Protein AF-A0A6I9XTI1-F1 (afdb_monomer)

InterPro domains:
  IPR004299 Membrane bound O-acyl transferase, MBOAT [PF03062] (14-92)
  IPR051085 Membrane-bound O-acyltransferase [PTHR13285] (14-164)

Foldseek 3Di:
DDDDDDDDDDDDPPPPCPVLVVCLCVPQQCVQCVVVPDLVSNLRSLLRSLVVVLVVVPDDPLSVVLSVLVSCLVCQLVVVVVVCVPVVNVVVVVVDDPVVVLLVSLLSVLVSVVSVVLSVCSVVDPPVVSVVVVCVLPPVVPDPNVVVSSVVSSVVSSVVVVVVVVVVVVVVVVVVVVVD

Sequence (180 aa):
MAAPRGNRRLAGHRHFDRGINDWLCKYVYDYIGKDHDNIFKELLATISTFLITTLWLGPCEIVYIWSICNCFGLNFELWVQQFFQLRPFAEKEANMSEATSRRIRSIFGAANFWAIVFYNILALNSLEFALLLAKRIFLTGFPLSTFSIWFITYCGVQLIKERERILAIREEEKDKEKAE

Nearest PDB structures (foldseek):
  7mhz-assembly1_A  TM=7.734E-01  e=3.444E-06  Homo sapiens
  7urf-assembly1_A  TM=7.829E-01  e=9.268E-06  Homo sapiens
  7q1u-assembly1_A  TM=7.813E-01  e=1.824E-05  Homo sapiens
  7q6z-assembly1_A  TM=7.694E-01  e=1.481E-05  Homo sapiens
  4bg5-assembly1_A  TM=2.636E-01  e=7.855E+00  Borreliella burgdorferi B31

pLDDT: mean 72.61, std 13.22, range [26.72, 88.94]

Secondary structure (DSSP, 8-state):
----S------SS-STTHHHHHHHIIIIIHHHHTT---HHHHHHHHHHHHHHHHHHH-S-HHHHHHHHHHHHHHHHHHHHHHHHHSHHHHHHHHTS-HHHHHHHHHHHHHHHHHHHHHHHHHHHS-HHHHHHHHHIIIIISTTHHHHHHHHHHHHHHHHHHHHHHHHHHHHHHHHHHHH-

Radius of gyration: 19.34 Å; Cα contacts (8 Å, |Δi|>4): 98; chains: 1; bounding box: 60×43×44 Å

Organism: NCBI:txid35019

Structure (mmCIF, N/CA/C/O backbone):
data_AF-A0A6I9XTI1-F1
#
_entry.id   AF-A0A6I9XTI1-F1
#
loop_
_atom_site.group_PDB
_atom_site.id
_atom_site.type_symbol
_atom_site.label_atom_id
_atom_site.label_alt_id
_atom_site.label_comp_id
_atom_site.label_asym_id
_atom_site.label_entity_id
_atom_site.label_seq_id
_atom_site.pdbx_PDB_ins_code
_atom_site.Cartn_x
_atom_site.Cartn_y
_atom_site.Cartn_z
_atom_site.occupancy
_atom_site.B_iso_or_equiv
_atom_site.auth_seq_id
_atom_site.auth_comp_id
_atom_site.auth_asym_id
_atom_site.auth_atom_id
_atom_site.pdbx_PDB_model_num
ATOM 1 N N . MET A 1 1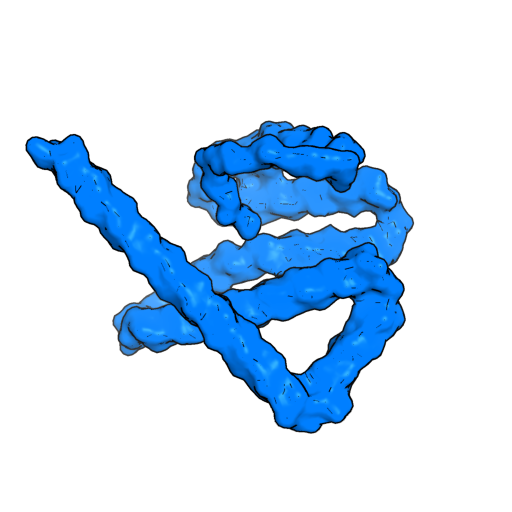 ? -6.242 3.103 -5.117 1.00 32.91 1 MET A N 1
ATOM 2 C CA . MET A 1 1 ? -6.789 3.755 -6.326 1.00 32.91 1 MET A CA 1
ATOM 3 C C . MET A 1 1 ? -8.287 3.554 -6.281 1.00 32.91 1 MET A C 1
ATOM 5 O O . MET A 1 1 ? -8.788 2.563 -6.769 1.00 32.91 1 MET A O 1
ATOM 9 N N . ALA A 1 2 ? -8.976 4.442 -5.574 1.00 31.17 2 ALA A N 1
ATOM 10 C CA . ALA A 1 2 ? -10.428 4.477 -5.494 1.00 31.17 2 ALA A CA 1
ATOM 11 C C . ALA A 1 2 ? -10.785 5.941 -5.239 1.00 31.17 2 ALA A C 1
ATOM 13 O O . ALA A 1 2 ? -10.615 6.454 -4.137 1.00 31.17 2 ALA A O 1
ATOM 14 N N . ALA A 1 3 ? -11.147 6.654 -6.300 1.00 26.72 3 ALA A N 1
ATOM 15 C CA . ALA A 1 3 ? -11.737 7.977 -6.190 1.00 26.72 3 ALA A CA 1
ATOM 16 C C . ALA A 1 3 ? -13.127 7.891 -6.828 1.00 26.72 3 ALA A C 1
ATOM 18 O O . ALA A 1 3 ? -13.229 7.461 -7.982 1.00 26.72 3 ALA A O 1
ATOM 19 N N . PRO A 1 4 ? -14.190 8.248 -6.092 1.00 32.62 4 PRO A N 1
ATOM 20 C CA . PRO A 1 4 ? -15.551 8.084 -6.560 1.00 32.62 4 PRO A CA 1
ATOM 21 C C . PRO A 1 4 ? -15.838 9.007 -7.743 1.00 32.62 4 PRO A C 1
ATOM 23 O O . PRO A 1 4 ? -15.298 10.111 -7.872 1.00 32.62 4 PRO A O 1
ATOM 26 N N . ARG A 1 5 ? -16.710 8.507 -8.620 1.00 47.56 5 ARG A N 1
ATOM 27 C CA . ARG A 1 5 ? -17.262 9.198 -9.785 1.00 47.56 5 ARG A CA 1
ATOM 28 C C . ARG A 1 5 ? -17.847 10.540 -9.342 1.00 47.56 5 ARG A C 1
ATOM 30 O O . ARG A 1 5 ? -18.864 10.574 -8.663 1.00 47.56 5 ARG A O 1
ATOM 37 N N . GLY A 1 6 ? -17.231 11.647 -9.745 1.00 37.00 6 GLY A N 1
ATOM 38 C CA . GLY A 1 6 ? -17.817 12.961 -9.500 1.00 37.00 6 GLY A CA 1
ATOM 39 C C . GLY A 1 6 ? -16.821 14.107 -9.516 1.00 37.00 6 GLY A C 1
ATOM 40 O O . GLY A 1 6 ? -16.219 14.439 -8.506 1.00 37.00 6 GLY A O 1
ATOM 41 N N . ASN A 1 7 ? -16.742 14.771 -10.667 1.00 41.28 7 ASN A N 1
ATOM 42 C CA . ASN A 1 7 ? -16.402 16.187 -10.790 1.00 41.28 7 ASN A CA 1
ATOM 43 C C . ASN A 1 7 ? -15.005 16.646 -10.309 1.00 41.28 7 ASN A C 1
ATOM 45 O O . ASN A 1 7 ? -14.802 17.085 -9.178 1.00 41.28 7 ASN A O 1
ATOM 49 N N . ARG A 1 8 ? -14.053 16.713 -11.251 1.00 34.94 8 ARG A N 1
ATOM 50 C CA . ARG A 1 8 ? -13.035 17.780 -11.258 1.00 34.94 8 ARG A CA 1
ATOM 51 C C . ARG A 1 8 ? -12.449 17.982 -12.660 1.00 34.94 8 ARG A C 1
ATOM 53 O O . ARG A 1 8 ? -11.455 17.365 -13.037 1.00 34.94 8 ARG A O 1
ATOM 60 N N . ARG A 1 9 ? -13.073 18.880 -13.433 1.00 49.69 9 ARG A N 1
ATOM 61 C CA . ARG A 1 9 ? -12.381 19.645 -14.484 1.00 49.69 9 ARG A CA 1
ATOM 62 C C . ARG A 1 9 ? -11.438 20.612 -13.773 1.00 49.69 9 ARG A C 1
ATOM 64 O O . ARG A 1 9 ? -11.940 21.355 -12.947 1.00 49.69 9 ARG A O 1
ATOM 71 N N . LEU A 1 10 ? -10.137 20.596 -14.073 1.00 36.22 10 LEU A N 1
ATOM 72 C CA . LEU A 1 10 ? -9.231 21.756 -14.014 1.00 36.22 10 LEU A CA 1
ATOM 73 C C . LEU A 1 10 ? -7.898 21.420 -14.729 1.00 36.22 10 LEU A C 1
ATOM 75 O O . LEU A 1 10 ? -7.199 20.471 -14.362 1.00 36.22 10 LEU A O 1
ATOM 79 N N . ALA A 1 11 ? -7.662 22.214 -15.779 1.00 34.19 11 ALA A N 1
ATOM 80 C CA . ALA A 1 11 ? -6.432 22.761 -16.366 1.00 34.19 11 ALA A CA 1
ATOM 81 C C . ALA A 1 11 ? -5.148 21.911 -16.531 1.00 34.19 11 ALA A C 1
ATOM 83 O O . ALA A 1 11 ? -4.504 21.493 -15.573 1.00 34.19 11 ALA A O 1
ATOM 84 N N . GLY A 1 12 ? -4.683 21.835 -17.785 1.00 34.16 12 GLY A N 1
ATOM 85 C CA . GLY A 1 12 ? -3.409 22.469 -18.159 1.00 34.16 12 GLY A CA 1
ATOM 86 C C . GLY A 1 12 ? -2.271 21.562 -18.626 1.00 34.16 12 GLY A C 1
ATOM 87 O O . GLY A 1 12 ? -1.667 21.852 -19.647 1.00 34.16 12 GLY A O 1
ATOM 88 N N . HIS A 1 13 ? -1.990 20.457 -17.931 1.00 31.12 13 HIS A N 1
ATOM 89 C CA . HIS A 1 13 ? -0.805 19.614 -18.201 1.00 31.12 13 HIS A CA 1
ATOM 90 C C . HIS A 1 13 ? -1.079 18.107 -17.995 1.00 31.12 13 HIS A C 1
ATOM 92 O O . HIS A 1 13 ? -0.284 17.393 -17.396 1.00 31.12 13 HIS A O 1
ATOM 98 N N . ARG A 1 14 ? -2.242 17.599 -18.435 1.00 36.12 14 ARG A N 1
ATOM 99 C CA . ARG A 1 14 ? -2.644 16.179 -18.260 1.00 36.12 14 ARG A CA 1
ATOM 100 C C . ARG A 1 14 ? -3.266 15.540 -19.510 1.00 36.12 14 ARG A C 1
ATOM 102 O O . ARG A 1 14 ? -4.204 14.758 -19.387 1.00 36.12 14 ARG A O 1
ATOM 109 N N . HIS A 1 15 ? -2.807 15.897 -20.710 1.00 44.09 15 HIS A N 1
ATOM 110 C CA . HIS A 1 15 ? -3.441 15.435 -21.955 1.00 44.09 15 HIS A CA 1
ATOM 111 C C . HIS A 1 15 ? -2.810 14.202 -22.614 1.00 44.09 15 HIS A C 1
ATOM 113 O O . HIS A 1 15 ? -3.521 13.539 -23.360 1.00 44.09 15 HIS A O 1
ATOM 119 N N . PHE A 1 16 ? -1.554 13.844 -22.326 1.00 41.75 16 PHE A N 1
ATOM 120 C CA . PHE A 1 16 ? -0.895 12.751 -23.057 1.00 41.75 16 PHE A CA 1
ATOM 121 C C . PHE A 1 16 ? -1.143 11.356 -22.444 1.00 41.75 16 PHE A C 1
ATOM 123 O O . PHE A 1 16 ? -1.433 10.419 -23.178 1.00 41.75 16 PHE A O 1
ATOM 130 N N . ASP A 1 17 ? -1.204 11.231 -21.112 1.00 53.41 17 ASP A N 1
ATOM 131 C CA . ASP A 1 17 ? -1.413 9.926 -20.446 1.00 53.41 17 ASP A CA 1
ATOM 132 C C . ASP A 1 17 ? -2.864 9.631 -20.052 1.00 53.41 17 ASP A C 1
ATOM 134 O O . ASP A 1 17 ? -3.216 8.509 -19.691 1.00 53.41 17 ASP A O 1
ATOM 138 N N . ARG A 1 18 ? -3.747 10.632 -20.110 1.00 57.22 18 ARG A N 1
ATOM 139 C CA . ARG A 1 18 ? -5.137 10.451 -19.675 1.00 57.22 18 ARG A CA 1
ATOM 140 C C . ARG A 1 18 ? -5.944 9.630 -20.676 1.00 57.22 18 ARG A C 1
ATOM 142 O O . ARG A 1 18 ? -6.740 8.803 -20.263 1.00 57.22 18 ARG A O 1
ATOM 149 N N . GLY A 1 19 ? -5.688 9.808 -21.975 1.00 64.25 19 GLY A N 1
ATOM 150 C CA . GLY A 1 19 ? -6.359 9.040 -23.025 1.00 64.25 19 GLY A CA 1
ATOM 151 C C . GLY A 1 19 ? -6.033 7.549 -22.957 1.00 64.25 19 GLY A C 1
ATOM 152 O O . GLY A 1 19 ? -6.940 6.727 -23.054 1.00 64.25 19 GLY A O 1
ATOM 153 N N . ILE A 1 20 ? -4.763 7.197 -22.725 1.00 68.25 20 ILE A N 1
ATOM 154 C CA . ILE A 1 20 ? -4.375 5.791 -22.580 1.00 68.25 20 ILE A CA 1
ATOM 155 C C . ILE A 1 20 ? -4.829 5.208 -21.245 1.00 68.25 20 ILE A C 1
ATOM 157 O O . ILE A 1 20 ? -5.270 4.068 -21.221 1.00 68.25 20 ILE A O 1
ATOM 161 N N . ASN A 1 21 ? -4.793 5.981 -20.155 1.00 67.88 21 ASN A N 1
ATOM 162 C CA . ASN A 1 21 ? -5.309 5.524 -18.867 1.00 6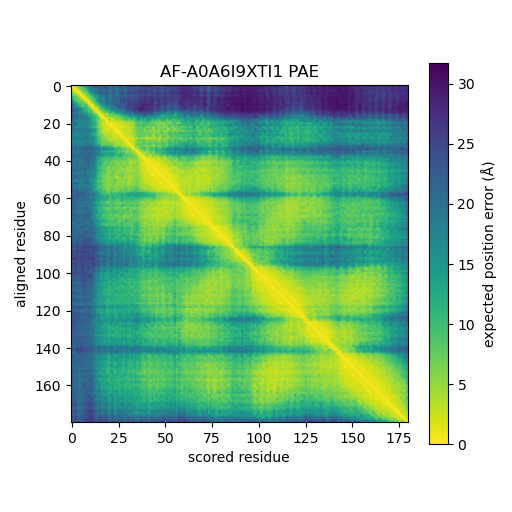7.88 21 ASN A CA 1
ATOM 163 C C . ASN A 1 21 ? -6.826 5.279 -18.934 1.00 67.88 21 ASN A C 1
ATOM 165 O O . ASN A 1 21 ? -7.287 4.219 -18.526 1.00 67.88 21 ASN A O 1
ATOM 169 N N . ASP A 1 22 ? -7.585 6.195 -19.541 1.00 70.44 22 ASP A N 1
ATOM 170 C CA . ASP A 1 22 ? -9.029 6.041 -19.740 1.00 70.44 22 ASP A CA 1
ATOM 171 C C . ASP A 1 22 ? -9.337 4.859 -20.683 1.00 70.44 22 ASP A C 1
ATOM 173 O O . ASP A 1 22 ? -10.293 4.116 -20.455 1.00 70.44 22 ASP A O 1
ATOM 177 N N . TRP A 1 23 ? -8.515 4.636 -21.717 1.00 78.62 23 TRP A N 1
ATOM 178 C CA . TRP A 1 23 ? -8.635 3.475 -22.605 1.00 78.62 23 TRP A CA 1
ATOM 179 C C . TRP A 1 23 ? -8.312 2.160 -21.883 1.00 78.62 23 TRP A C 1
ATOM 181 O O . TRP A 1 23 ? -9.077 1.206 -21.988 1.00 78.62 23 TRP A O 1
ATOM 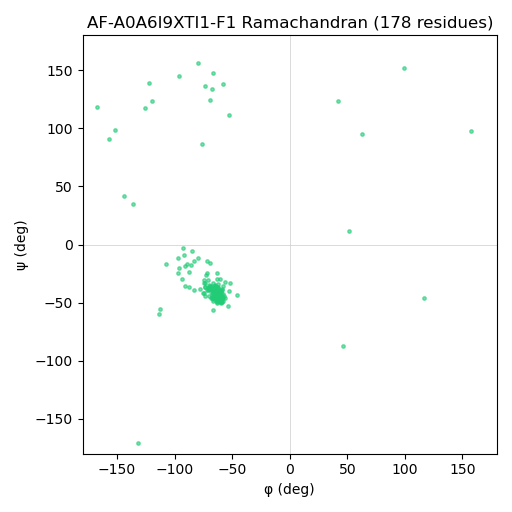191 N N . LEU A 1 24 ? -7.234 2.118 -21.101 1.00 69.81 24 LEU A N 1
ATOM 192 C CA . LEU A 1 24 ? -6.841 0.964 -20.293 1.00 69.81 24 LEU A CA 1
ATOM 193 C C . LEU A 1 24 ? -7.920 0.617 -19.269 1.00 69.81 24 LEU A C 1
ATOM 195 O O . LEU A 1 24 ? -8.350 -0.531 -19.204 1.00 69.81 24 LEU A O 1
ATOM 199 N N . CYS A 1 25 ? -8.416 1.604 -18.523 1.00 67.00 25 CYS A N 1
ATOM 200 C CA . CYS A 1 25 ? -9.492 1.394 -17.561 1.00 67.00 25 CYS A CA 1
ATOM 201 C C . CYS A 1 25 ? -10.744 0.829 -18.246 1.00 67.00 25 CYS A C 1
ATOM 203 O O . CYS A 1 25 ? -11.304 -0.160 -17.787 1.00 67.00 25 CYS A O 1
ATOM 205 N N . LYS A 1 26 ? -11.140 1.393 -19.393 1.00 70.12 26 LYS A N 1
ATOM 206 C CA . LYS A 1 26 ? -12.394 1.025 -20.061 1.00 70.12 26 LYS A CA 1
ATOM 207 C C . LYS A 1 26 ? -12.330 -0.287 -20.849 1.00 70.12 26 LYS A C 1
ATOM 209 O O . LYS A 1 26 ? -13.309 -1.027 -20.876 1.00 70.12 26 LYS A O 1
ATOM 214 N N . TYR A 1 27 ? -11.215 -0.563 -21.523 1.00 71.88 27 TYR A N 1
ATOM 215 C CA . TYR A 1 27 ? -11.097 -1.679 -22.471 1.00 71.88 27 TYR A CA 1
ATOM 216 C C . TYR A 1 27 ? -10.250 -2.841 -21.967 1.00 71.88 27 TYR A C 1
ATOM 218 O O . TYR A 1 27 ? -10.336 -3.930 -22.529 1.00 71.88 27 TYR A O 1
ATOM 226 N N . VAL A 1 28 ? -9.447 -2.634 -20.925 1.00 70.88 28 VAL A N 1
ATOM 227 C CA . VAL A 1 28 ? -8.606 -3.684 -20.343 1.00 70.88 28 VAL A CA 1
ATOM 228 C C . VAL A 1 28 ? -9.102 -4.002 -18.943 1.00 70.88 28 VAL A C 1
ATOM 230 O O . VAL A 1 28 ? -9.530 -5.126 -18.696 1.00 70.88 28 VAL A O 1
ATOM 233 N N . TYR A 1 29 ? -9.113 -3.017 -18.046 1.00 65.56 29 TYR A N 1
ATOM 234 C CA . TYR A 1 29 ? -9.444 -3.242 -16.643 1.00 65.56 29 TYR A CA 1
ATOM 235 C C . TYR A 1 29 ? -10.909 -3.654 -16.448 1.00 65.56 29 TYR A C 1
ATOM 237 O O . TYR A 1 29 ? -11.177 -4.743 -15.943 1.00 65.56 29 TYR A O 1
ATOM 245 N N . ASP A 1 30 ? -11.859 -2.847 -16.924 1.00 68.00 30 ASP A N 1
ATOM 246 C CA . ASP A 1 30 ? -13.294 -3.127 -16.783 1.00 68.00 30 ASP A CA 1
ATOM 247 C C . ASP A 1 30 ? -13.751 -4.292 -17.670 1.00 68.00 30 ASP A C 1
ATOM 249 O O . ASP A 1 30 ? -14.643 -5.055 -17.300 1.00 68.00 30 ASP A O 1
ATOM 253 N N . TYR A 1 31 ? -13.110 -4.491 -18.824 1.00 72.62 31 TYR A N 1
ATOM 254 C CA . TYR A 1 31 ? -13.446 -5.600 -19.718 1.00 72.62 31 TYR A CA 1
ATOM 255 C C . TYR A 1 31 ? -13.031 -6.967 -19.151 1.00 72.62 31 TYR A C 1
ATOM 257 O O . TYR A 1 31 ? -13.756 -7.950 -19.318 1.00 72.62 31 TYR A O 1
ATOM 265 N N . ILE A 1 32 ? -11.876 -7.037 -18.480 1.00 69.88 32 ILE A N 1
ATOM 266 C CA . ILE A 1 32 ? -11.370 -8.264 -17.846 1.00 69.88 32 ILE A CA 1
ATOM 267 C C . ILE A 1 32 ? -12.010 -8.463 -16.464 1.00 69.88 32 ILE A C 1
ATOM 269 O O . ILE A 1 32 ? -12.367 -9.590 -16.112 1.00 69.88 32 ILE A O 1
ATOM 273 N N . GLY A 1 33 ? -12.198 -7.378 -15.705 1.00 60.38 33 GLY A N 1
ATOM 274 C CA . GLY A 1 33 ? -12.808 -7.390 -14.375 1.00 60.38 33 GLY A CA 1
ATOM 275 C C . GLY A 1 33 ? -14.308 -7.695 -14.387 1.00 60.38 33 GLY A C 1
ATOM 276 O O . GLY A 1 33 ? -14.777 -8.416 -13.505 1.00 60.38 33 GLY A O 1
ATOM 277 N N . LYS A 1 34 ? -15.039 -7.238 -15.419 1.00 64.62 34 LYS A N 1
ATOM 278 C CA . LYS A 1 34 ? -16.505 -7.314 -15.588 1.00 64.62 34 LYS A CA 1
ATOM 279 C C . LYS A 1 34 ? -17.290 -6.915 -14.336 1.00 64.62 34 LYS A C 1
ATOM 281 O O . LYS A 1 34 ? -17.646 -5.752 -14.204 1.00 64.62 34 LYS A O 1
ATOM 286 N N . ASP A 1 35 ? -17.541 -7.865 -13.441 1.00 62.34 35 ASP A N 1
ATOM 287 C CA . ASP A 1 35 ? -18.321 -7.662 -12.217 1.00 62.34 35 ASP A CA 1
ATOM 288 C C . ASP A 1 35 ? -17.451 -7.285 -11.009 1.00 62.34 35 ASP A C 1
ATOM 290 O O . ASP A 1 35 ? -17.987 -6.943 -9.967 1.00 62.34 35 ASP A O 1
ATOM 294 N N . HIS A 1 36 ? -16.114 -7.361 -11.112 1.00 61.88 36 HIS A N 1
ATOM 295 C CA . HIS A 1 36 ? -15.161 -7.153 -10.000 1.00 61.88 36 HIS A CA 1
ATOM 296 C C . HIS A 1 36 ? -15.455 -7.989 -8.732 1.00 61.88 36 HIS A C 1
ATOM 298 O O . HIS A 1 36 ? -14.806 -7.827 -7.708 1.00 61.88 36 HIS A O 1
ATOM 304 N N . ASP A 1 37 ? -16.357 -8.969 -8.823 1.00 61.56 37 ASP A N 1
ATOM 305 C CA . ASP A 1 37 ? -16.745 -9.864 -7.725 1.00 61.56 37 ASP A CA 1
ATOM 306 C C . ASP A 1 37 ? -15.662 -10.889 -7.359 1.00 61.56 37 ASP A C 1
ATOM 308 O O . ASP A 1 37 ? -15.744 -11.571 -6.338 1.00 61.56 37 ASP A O 1
ATOM 312 N N . ASN A 1 38 ? -14.652 -11.059 -8.218 1.00 66.19 38 ASN A N 1
ATOM 313 C CA . ASN A 1 38 ? -13.610 -12.059 -8.033 1.00 66.19 38 ASN A CA 1
ATOM 314 C C . ASN A 1 38 ? -12.224 -11.417 -8.075 1.00 66.19 38 ASN A C 1
ATOM 316 O O . ASN A 1 38 ? -11.773 -10.934 -9.113 1.00 66.19 38 ASN A O 1
ATOM 320 N N . ILE A 1 39 ? -11.519 -11.529 -6.954 1.00 68.44 39 ILE A N 1
ATOM 321 C CA . ILE A 1 39 ? -10.175 -10.989 -6.721 1.00 68.44 39 ILE A CA 1
ATOM 322 C C . ILE A 1 39 ? -9.172 -11.487 -7.765 1.00 68.44 39 ILE A C 1
ATOM 324 O O . ILE A 1 39 ? -8.266 -10.758 -8.158 1.00 68.44 39 ILE A O 1
ATOM 328 N N . PHE A 1 40 ? -9.342 -12.709 -8.280 1.00 68.06 40 PHE A N 1
ATOM 329 C CA . PHE A 1 40 ? -8.471 -13.223 -9.336 1.00 68.06 40 PHE A CA 1
ATOM 330 C C . PHE A 1 40 ? -8.661 -12.475 -10.665 1.00 68.06 40 PHE A C 1
ATOM 332 O O . PHE A 1 40 ? -7.694 -12.243 -11.391 1.00 68.06 40 PHE A O 1
ATOM 339 N N . LYS A 1 41 ? -9.896 -12.061 -10.979 1.00 69.75 41 LYS A N 1
ATOM 340 C CA . LYS A 1 41 ? -10.189 -11.254 -12.173 1.00 69.75 41 LYS A CA 1
ATOM 341 C C . LYS A 1 41 ? -9.650 -9.836 -12.020 1.00 69.75 41 LYS A C 1
ATOM 343 O O . LYS A 1 41 ? -9.089 -9.310 -12.974 1.00 69.75 41 LYS A O 1
ATOM 348 N N . GLU A 1 42 ? -9.759 -9.258 -10.827 1.00 72.19 42 GLU A N 1
ATOM 349 C CA . GLU A 1 42 ? -9.210 -7.933 -10.514 1.00 72.19 42 GLU A CA 1
ATOM 350 C C . GLU A 1 42 ? -7.673 -7.924 -10.585 1.00 72.19 42 GLU A C 1
ATOM 352 O O . GLU A 1 42 ? -7.064 -7.040 -11.197 1.00 72.19 42 GLU A O 1
ATOM 357 N N . LEU A 1 43 ? -7.034 -8.981 -10.076 1.00 73.44 43 LEU A N 1
ATOM 358 C CA . LEU A 1 43 ? -5.593 -9.185 -10.200 1.00 73.44 43 LEU A CA 1
ATOM 359 C C . LEU A 1 43 ? -5.170 -9.303 -11.671 1.00 73.44 43 LEU A C 1
ATOM 361 O O . LEU A 1 43 ? -4.226 -8.640 -12.103 1.00 73.44 43 LEU A O 1
ATOM 365 N N . LEU A 1 44 ? -5.884 -10.115 -12.456 1.00 76.19 44 LEU A N 1
ATOM 366 C CA . LEU A 1 44 ? -5.601 -10.293 -13.880 1.00 76.19 44 LEU A CA 1
ATOM 367 C C . LEU A 1 44 ? -5.796 -8.989 -14.667 1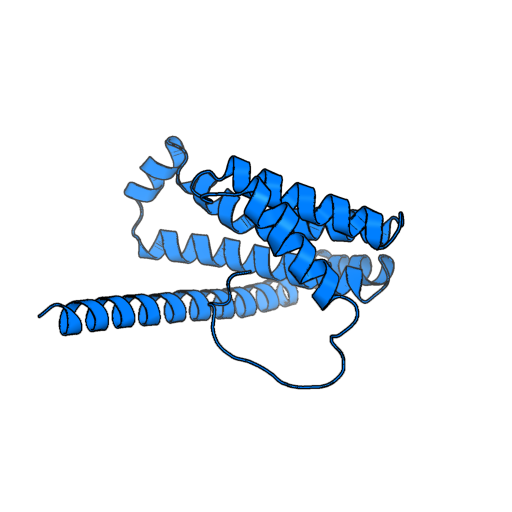.00 76.19 44 LEU A C 1
ATOM 369 O O . LEU A 1 44 ? -4.975 -8.665 -15.528 1.00 76.19 44 LEU A O 1
ATOM 373 N N . ALA A 1 45 ? -6.842 -8.225 -14.352 1.00 76.19 45 ALA A N 1
ATOM 374 C CA . ALA A 1 45 ? -7.117 -6.916 -14.934 1.00 76.19 45 ALA A CA 1
ATOM 375 C C . ALA A 1 45 ? -5.989 -5.916 -14.628 1.00 76.19 45 ALA A C 1
ATOM 377 O O . ALA A 1 45 ? -5.512 -5.212 -15.527 1.00 76.19 45 ALA A O 1
ATOM 378 N N . THR A 1 46 ? -5.503 -5.903 -13.385 1.00 74.31 46 THR A N 1
ATOM 379 C CA . THR A 1 46 ? -4.404 -5.029 -12.956 1.00 74.31 46 THR A CA 1
ATOM 380 C C . THR A 1 46 ? -3.089 -5.405 -13.641 1.00 74.31 46 THR A C 1
ATOM 382 O O . THR A 1 46 ? -2.445 -4.544 -14.241 1.00 74.31 46 THR A O 1
ATOM 385 N N . ILE A 1 47 ? -2.720 -6.692 -13.638 1.00 80.31 47 ILE A N 1
ATOM 386 C CA . ILE A 1 47 ? -1.503 -7.190 -14.302 1.00 80.31 47 ILE A CA 1
ATOM 387 C C . ILE A 1 47 ? -1.537 -6.872 -15.800 1.00 80.31 47 ILE A C 1
ATOM 389 O O . ILE A 1 47 ? -0.559 -6.364 -16.344 1.00 80.31 47 ILE A O 1
ATOM 393 N N . SER A 1 48 ? -2.672 -7.114 -16.462 1.00 79.12 48 SER A N 1
ATOM 394 C CA . SER A 1 48 ? -2.833 -6.842 -17.897 1.00 79.12 48 SER A CA 1
ATOM 395 C C . SER A 1 48 ? -2.684 -5.351 -18.211 1.00 79.12 48 SER A C 1
ATOM 397 O O . SER A 1 48 ? -2.023 -4.981 -19.181 1.00 79.12 48 SER A O 1
ATOM 399 N N . THR A 1 49 ? -3.233 -4.486 -17.356 1.00 80.44 49 THR A N 1
ATOM 400 C CA . THR A 1 49 ? -3.123 -3.028 -17.496 1.00 80.44 49 THR A CA 1
ATOM 401 C C . THR A 1 49 ? -1.672 -2.558 -17.381 1.00 80.44 49 THR A C 1
ATOM 403 O O . THR A 1 49 ? -1.201 -1.785 -18.220 1.00 80.44 49 THR A O 1
ATOM 406 N N . PHE A 1 50 ? -0.930 -3.059 -16.389 1.00 79.88 50 PHE A N 1
ATOM 407 C CA . PHE A 1 50 ? 0.483 -2.718 -16.207 1.00 79.88 50 PHE A CA 1
ATOM 408 C C . PHE A 1 50 ? 1.378 -3.300 -17.299 1.00 79.88 50 PHE A C 1
ATOM 410 O O . PHE A 1 50 ? 2.304 -2.622 -17.746 1.00 79.88 50 PHE A O 1
ATOM 417 N N . LEU A 1 51 ? 1.078 -4.500 -17.796 1.00 81.06 51 LEU A N 1
ATOM 418 C CA . LEU A 1 51 ? 1.803 -5.103 -18.912 1.00 81.06 51 LEU A CA 1
ATOM 419 C C . LEU A 1 51 ? 1.681 -4.246 -20.179 1.00 81.06 51 LEU A C 1
ATOM 421 O O . LEU A 1 51 ? 2.692 -3.908 -20.793 1.00 81.06 51 LEU A O 1
ATOM 425 N N . ILE A 1 52 ? 0.462 -3.827 -20.527 1.00 79.69 52 ILE A N 1
ATOM 426 C CA . ILE A 1 52 ? 0.217 -2.967 -21.695 1.00 79.69 52 ILE A CA 1
ATOM 427 C C . ILE A 1 52 ? 0.861 -1.590 -21.502 1.00 79.69 52 ILE A C 1
ATOM 429 O O . ILE A 1 52 ? 1.497 -1.077 -22.418 1.00 79.69 52 ILE A O 1
ATOM 433 N N . THR A 1 53 ? 0.772 -1.025 -20.296 1.00 79.69 53 THR A N 1
ATOM 434 C CA . THR A 1 53 ? 1.439 0.241 -19.949 1.00 79.69 53 THR A CA 1
ATOM 435 C C . THR A 1 53 ? 2.958 0.135 -20.122 1.00 79.69 53 THR A C 1
ATOM 437 O O . THR A 1 53 ? 3.579 1.014 -20.707 1.00 79.69 53 THR A O 1
ATOM 440 N N . THR A 1 54 ? 3.564 -0.974 -19.696 1.00 80.44 54 THR A N 1
ATOM 441 C CA . THR A 1 54 ? 5.011 -1.225 -19.840 1.00 80.44 54 THR A CA 1
ATOM 442 C C . THR A 1 54 ? 5.422 -1.326 -21.305 1.00 80.44 54 THR A C 1
ATOM 444 O O . THR A 1 54 ? 6.419 -0.736 -21.710 1.00 80.44 54 THR A O 1
ATOM 447 N N . LEU A 1 55 ? 4.637 -2.047 -22.113 1.00 81.44 55 LEU A N 1
ATOM 448 C CA . LEU A 1 55 ? 4.866 -2.150 -23.555 1.00 81.44 55 LEU A CA 1
ATOM 449 C C . LEU A 1 55 ? 4.741 -0.786 -24.247 1.00 81.44 55 LEU A C 1
ATOM 451 O O . LEU A 1 55 ? 5.481 -0.516 -25.189 1.00 81.44 55 LEU A O 1
ATOM 455 N N . TRP A 1 56 ? 3.845 0.077 -23.760 1.00 77.88 56 TRP A N 1
ATOM 456 C CA . TRP A 1 56 ? 3.624 1.418 -24.298 1.00 77.88 56 TRP A CA 1
ATOM 457 C C . TRP A 1 56 ? 4.736 2.416 -23.953 1.00 77.88 56 TRP A C 1
ATOM 459 O O . TRP A 1 56 ? 5.180 3.156 -24.827 1.00 77.88 56 TRP A O 1
ATOM 469 N N . LEU A 1 57 ? 5.203 2.445 -22.698 1.00 76.69 57 LEU A N 1
ATOM 470 C CA . LEU A 1 57 ? 6.302 3.329 -22.280 1.00 76.69 57 LEU A CA 1
ATOM 471 C C . LEU A 1 57 ? 7.663 2.918 -22.872 1.00 76.69 57 LEU A C 1
ATOM 473 O O . LEU A 1 57 ? 8.596 3.721 -22.879 1.00 76.69 57 LEU A O 1
ATOM 477 N N . GLY A 1 58 ? 7.766 1.695 -23.389 1.00 76.25 58 GLY A N 1
ATOM 478 C CA . GLY A 1 58 ? 8.966 1.151 -24.009 1.00 76.25 58 GLY A CA 1
ATOM 479 C C . GLY A 1 58 ? 9.769 0.246 -23.063 1.00 76.25 58 GLY A C 1
ATOM 480 O O . GLY A 1 58 ? 9.725 0.406 -21.840 1.00 76.25 58 GLY A O 1
ATOM 481 N N . PRO A 1 59 ? 10.513 -0.729 -23.616 1.00 74.81 59 PRO A N 1
ATOM 482 C CA . PRO A 1 59 ? 11.231 -1.735 -22.841 1.00 74.81 59 PRO A CA 1
ATOM 483 C C . PRO A 1 59 ? 12.499 -1.138 -22.213 1.00 74.81 59 PRO A C 1
ATOM 485 O O . PRO A 1 59 ? 13.586 -1.200 -22.781 1.00 74.81 59 PRO A O 1
ATOM 488 N N . CYS A 1 60 ? 12.360 -0.544 -21.031 1.00 76.69 60 CYS A N 1
ATOM 489 C CA . CYS A 1 60 ? 13.468 -0.039 -20.225 1.00 76.69 60 CYS A CA 1
ATOM 490 C C . CYS A 1 60 ? 13.447 -0.707 -18.845 1.00 76.69 60 CYS A C 1
ATOM 492 O O . CYS A 1 60 ? 12.380 -0.868 -18.252 1.00 76.69 60 CYS A O 1
ATOM 494 N N . GLU A 1 61 ? 14.614 -1.078 -18.310 1.00 78.19 61 GLU A N 1
ATOM 495 C CA . GLU A 1 61 ? 14.741 -1.757 -17.007 1.00 78.19 61 GLU A CA 1
ATOM 496 C C . GLU A 1 61 ? 14.027 -1.003 -15.879 1.00 78.19 61 GLU A C 1
ATOM 498 O O . GLU A 1 61 ? 13.324 -1.602 -15.066 1.00 78.19 61 GLU A O 1
ATOM 503 N N . ILE A 1 62 ? 14.128 0.328 -15.881 1.00 76.62 62 ILE A N 1
ATOM 504 C CA . ILE A 1 62 ? 13.467 1.191 -14.896 1.00 76.62 62 ILE A CA 1
ATOM 505 C C . ILE A 1 62 ? 11.942 1.077 -15.015 1.00 76.62 62 ILE A C 1
ATOM 507 O O . ILE A 1 62 ? 11.255 0.989 -13.999 1.00 76.62 62 ILE A O 1
ATOM 511 N N . VAL A 1 63 ? 11.412 1.021 -16.240 1.00 76.06 63 VAL A N 1
ATOM 512 C CA . VAL A 1 63 ? 9.970 0.894 -16.510 1.00 76.06 63 VAL A CA 1
ATOM 513 C C . VAL A 1 63 ? 9.459 -0.483 -16.078 1.00 76.06 63 VAL A C 1
ATOM 515 O O . VAL A 1 63 ? 8.384 -0.568 -15.487 1.00 76.06 63 VAL A O 1
ATOM 518 N N . TYR A 1 64 ? 10.238 -1.551 -16.288 1.00 77.81 64 TYR A N 1
ATOM 519 C CA . TYR A 1 64 ? 9.890 -2.893 -15.809 1.00 77.81 64 TYR A CA 1
ATOM 520 C C . TYR A 1 64 ? 9.817 -2.962 -14.283 1.00 77.81 64 TYR A C 1
ATOM 522 O O . TYR A 1 64 ? 8.810 -3.420 -13.739 1.00 77.81 64 TYR A O 1
ATOM 530 N N . ILE A 1 65 ? 10.851 -2.474 -13.590 1.00 78.12 65 ILE A N 1
ATOM 531 C CA . ILE A 1 65 ? 10.878 -2.464 -12.122 1.00 78.12 65 ILE A CA 1
ATOM 532 C C . ILE A 1 65 ? 9.730 -1.603 -11.597 1.00 78.12 65 ILE A C 1
ATOM 534 O O . ILE A 1 65 ? 8.969 -2.051 -10.742 1.00 78.12 65 ILE A O 1
ATOM 538 N N . TRP A 1 66 ? 9.546 -0.406 -12.156 1.00 79.56 66 TRP A N 1
ATOM 539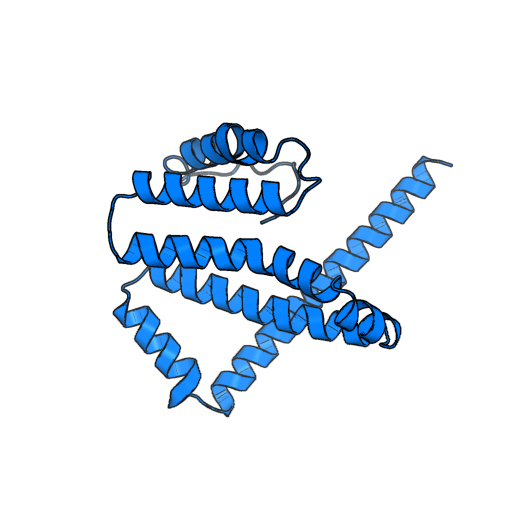 C CA . TRP A 1 66 ? 8.445 0.484 -11.801 1.00 79.56 66 TRP A CA 1
ATOM 540 C C . TRP A 1 66 ? 7.076 -0.184 -11.973 1.00 79.56 66 TRP A C 1
ATOM 542 O O . TRP A 1 66 ? 6.243 -0.106 -11.070 1.00 79.56 66 TRP A O 1
ATOM 552 N N . SER A 1 67 ? 6.843 -0.864 -13.094 1.00 78.44 67 SER A N 1
ATOM 553 C CA . SER A 1 67 ? 5.565 -1.507 -13.408 1.00 78.44 67 SER A CA 1
ATOM 554 C C . SER A 1 67 ? 5.249 -2.669 -12.466 1.00 78.44 67 SER A C 1
ATOM 556 O O . SER A 1 67 ? 4.161 -2.716 -11.889 1.00 78.44 67 SER A O 1
ATOM 558 N N . ILE A 1 68 ? 6.221 -3.556 -12.223 1.00 78.88 68 ILE A N 1
ATOM 559 C CA . ILE A 1 68 ? 6.073 -4.679 -11.283 1.00 78.88 68 ILE A CA 1
ATOM 560 C C . ILE A 1 68 ? 5.780 -4.151 -9.879 1.00 78.88 68 ILE A C 1
ATOM 562 O O . ILE A 1 68 ? 4.856 -4.616 -9.210 1.00 78.88 68 ILE A O 1
ATOM 566 N N . CYS A 1 69 ? 6.542 -3.149 -9.450 1.00 74.88 69 CYS A N 1
ATOM 567 C CA . CYS A 1 69 ? 6.364 -2.506 -8.164 1.00 74.88 69 CYS A CA 1
ATOM 568 C C . CYS A 1 69 ? 4.971 -1.874 -8.013 1.00 74.88 69 CYS A C 1
ATOM 570 O O . CYS A 1 69 ? 4.275 -2.160 -7.041 1.00 74.88 69 CYS A O 1
ATOM 572 N N . ASN A 1 70 ? 4.518 -1.071 -8.980 1.00 77.44 70 ASN A N 1
ATOM 573 C CA . ASN A 1 70 ? 3.191 -0.450 -8.921 1.00 77.44 70 ASN A CA 1
ATOM 574 C C . ASN A 1 70 ? 2.062 -1.482 -8.964 1.00 77.44 70 ASN A C 1
ATOM 576 O O . ASN A 1 70 ? 1.093 -1.351 -8.215 1.00 77.44 70 ASN A O 1
ATOM 580 N N . 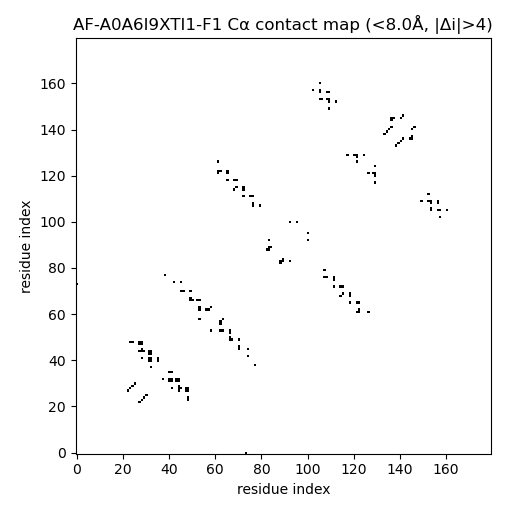CYS A 1 71 ? 2.206 -2.525 -9.783 1.00 79.44 71 CYS A N 1
ATOM 581 C CA . CYS A 1 71 ? 1.265 -3.635 -9.813 1.00 79.44 71 CYS A CA 1
ATOM 582 C C . CYS A 1 71 ? 1.183 -4.312 -8.436 1.00 79.44 71 CYS A C 1
ATOM 584 O O . CYS A 1 71 ? 0.086 -4.567 -7.941 1.00 79.44 71 CYS A O 1
ATOM 586 N N . PHE A 1 72 ? 2.321 -4.545 -7.778 1.00 79.88 72 PHE A N 1
ATOM 587 C CA . PHE A 1 72 ? 2.362 -5.114 -6.432 1.00 79.88 72 PHE A CA 1
ATOM 588 C C . PHE A 1 72 ? 1.679 -4.199 -5.404 1.00 79.88 72 PHE A C 1
ATOM 590 O O . PHE A 1 72 ? 0.810 -4.662 -4.676 1.00 79.88 72 PHE A O 1
ATOM 597 N N . GLY A 1 73 ? 2.004 -2.902 -5.368 1.00 73.56 73 GLY A N 1
ATOM 598 C CA . GLY A 1 73 ? 1.416 -1.959 -4.402 1.00 73.56 73 GLY A CA 1
ATOM 599 C C . GLY A 1 73 ? -0.097 -1.765 -4.560 1.00 73.56 73 GLY A C 1
ATOM 600 O O . GLY A 1 73 ? -0.824 -1.666 -3.570 1.00 73.56 73 GLY A O 1
ATOM 601 N N . LEU A 1 74 ? -0.603 -1.765 -5.798 1.00 73.00 74 LEU A N 1
ATOM 602 C CA . LEU A 1 74 ? -2.045 -1.691 -6.054 1.00 73.00 74 LEU A CA 1
ATOM 603 C C . LEU A 1 74 ? -2.789 -2.936 -5.575 1.00 73.00 74 LEU A C 1
ATOM 605 O O . LEU A 1 74 ? -3.849 -2.810 -4.969 1.00 73.00 74 LEU A O 1
ATOM 609 N N . ASN A 1 75 ? -2.215 -4.121 -5.788 1.00 74.88 75 ASN A N 1
ATOM 610 C CA . ASN A 1 75 ? -2.825 -5.378 -5.355 1.00 74.88 75 ASN A CA 1
ATOM 611 C C . ASN A 1 75 ? -2.552 -5.709 -3.882 1.00 74.88 75 ASN A C 1
ATOM 613 O O . ASN A 1 75 ? -3.231 -6.561 -3.314 1.00 74.88 75 ASN A O 1
ATOM 617 N N . PHE A 1 76 ? -1.595 -5.037 -3.238 1.00 75.94 76 PHE A N 1
ATOM 618 C CA . PHE A 1 76 ? -1.202 -5.328 -1.862 1.00 75.94 76 PHE A CA 1
ATOM 619 C C . PHE A 1 76 ? -2.369 -5.196 -0.883 1.00 75.94 76 PHE A C 1
ATOM 621 O O . PHE A 1 76 ? -2.505 -6.012 0.021 1.00 75.94 76 PHE A O 1
ATOM 628 N N . GLU A 1 77 ? -3.243 -4.207 -1.068 1.00 69.44 77 GLU A N 1
ATOM 629 C CA . GLU A 1 77 ? -4.412 -4.030 -0.204 1.00 69.44 77 GLU A CA 1
ATOM 630 C C . GLU A 1 77 ? -5.413 -5.188 -0.337 1.00 69.44 77 GLU A C 1
ATOM 632 O O . GLU A 1 77 ? -5.850 -5.735 0.678 1.00 69.44 77 GLU A O 1
ATOM 637 N N . LEU A 1 78 ? -5.693 -5.626 -1.569 1.00 71.94 78 LEU A N 1
ATOM 638 C CA . LEU A 1 78 ? -6.542 -6.787 -1.860 1.00 71.94 78 LEU A CA 1
ATOM 639 C C . LEU A 1 78 ? -5.935 -8.083 -1.307 1.00 71.94 78 LEU A C 1
ATOM 641 O O . LEU A 1 78 ? -6.630 -8.903 -0.705 1.00 71.94 78 LEU A O 1
ATOM 645 N N . TRP A 1 79 ? -4.622 -8.260 -1.449 1.00 73.31 79 TRP A N 1
ATOM 646 C CA . TRP A 1 79 ? -3.920 -9.420 -0.904 1.00 73.31 79 TRP A CA 1
ATOM 647 C C . TRP A 1 79 ? -3.893 -9.429 0.617 1.00 73.31 79 TRP A C 1
ATOM 649 O O . TRP A 1 79 ? -4.064 -10.489 1.210 1.00 73.31 79 TRP A O 1
ATOM 659 N N . VAL A 1 80 ? -3.722 -8.272 1.262 1.00 72.62 80 VAL A N 1
ATOM 660 C CA . VAL A 1 80 ? -3.810 -8.160 2.723 1.00 72.62 80 VAL A CA 1
ATOM 661 C C . VAL A 1 80 ? -5.220 -8.523 3.189 1.00 72.62 80 VAL A C 1
ATOM 663 O O . VAL A 1 80 ? -5.358 -9.277 4.148 1.00 72.62 80 VAL A O 1
ATOM 666 N N . GLN A 1 81 ? -6.269 -8.070 2.497 1.00 70.31 81 GLN A N 1
ATOM 667 C CA . GLN A 1 81 ? -7.646 -8.469 2.810 1.00 70.31 81 GLN A CA 1
ATOM 668 C C . GLN A 1 81 ? -7.860 -9.985 2.663 1.00 70.31 81 GLN A C 1
ATOM 670 O O . GLN A 1 81 ? -8.392 -10.612 3.577 1.00 70.31 81 GLN A O 1
ATOM 675 N N . GLN A 1 82 ? -7.385 -10.593 1.572 1.00 71.56 82 GLN A N 1
ATOM 676 C CA . GLN A 1 82 ? -7.424 -12.049 1.385 1.00 71.56 82 GLN A CA 1
ATOM 677 C C . GLN A 1 82 ? -6.633 -12.804 2.447 1.00 71.56 82 GLN A C 1
ATOM 679 O O . GLN A 1 82 ? -7.096 -13.822 2.955 1.00 71.56 82 GLN A O 1
ATOM 684 N N . PHE A 1 83 ? -5.465 -12.290 2.823 1.00 75.56 83 PHE A N 1
ATOM 685 C CA . PHE A 1 83 ? -4.621 -12.889 3.845 1.00 75.56 83 PHE A CA 1
ATOM 686 C C . PHE A 1 83 ? -5.343 -12.978 5.195 1.00 75.56 83 PHE A C 1
ATOM 688 O O . PHE A 1 83 ? -5.263 -14.004 5.868 1.00 75.56 83 PHE A O 1
ATOM 695 N N . PHE A 1 84 ? -6.106 -11.943 5.555 1.00 68.69 84 PHE A N 1
ATOM 696 C CA . PHE A 1 84 ? -6.940 -11.941 6.760 1.00 68.69 84 PHE A CA 1
ATOM 697 C C . PHE A 1 84 ? -8.181 -12.844 6.652 1.00 68.69 84 PHE A C 1
ATOM 699 O O . PHE A 1 84 ? -8.630 -13.382 7.658 1.00 68.69 84 PHE A O 1
ATOM 706 N N . GLN A 1 85 ? -8.688 -13.098 5.443 1.00 68.38 85 GLN A N 1
ATOM 707 C CA . GLN A 1 85 ? -9.808 -14.021 5.204 1.00 68.38 85 GLN A CA 1
ATOM 708 C C . GLN A 1 85 ? -9.406 -15.511 5.186 1.00 68.38 85 GLN A C 1
ATOM 710 O O . GLN A 1 85 ? -10.278 -16.383 5.218 1.00 68.38 85 GLN A O 1
ATOM 715 N N . LEU A 1 86 ? -8.110 -15.844 5.147 1.00 73.06 86 LEU A N 1
ATOM 716 C CA . LEU A 1 86 ? -7.646 -17.235 5.179 1.00 73.06 86 LEU A CA 1
ATOM 717 C C . LEU A 1 86 ? -7.943 -17.881 6.541 1.00 73.06 86 LEU A C 1
ATOM 719 O O . LEU A 1 86 ? -7.631 -17.320 7.588 1.00 73.06 86 LEU A O 1
ATOM 723 N N . ARG A 1 87 ? -8.485 -19.107 6.524 1.00 56.72 87 ARG A N 1
ATOM 724 C CA . ARG A 1 87 ? -9.041 -19.813 7.699 1.00 56.72 87 ARG A CA 1
ATOM 725 C C . ARG A 1 87 ? -8.197 -19.779 8.993 1.00 56.72 87 ARG A C 1
ATOM 727 O O . ARG A 1 87 ? -8.787 -19.485 10.025 1.00 56.72 87 ARG A O 1
ATOM 734 N N . PRO A 1 88 ? -6.860 -19.974 9.005 1.00 66.38 88 PRO A N 1
ATOM 735 C CA . PRO A 1 88 ? -6.103 -19.888 10.261 1.00 66.38 88 PRO A CA 1
ATOM 736 C C . PRO A 1 88 ? -5.958 -18.452 10.803 1.00 66.38 88 PRO A C 1
ATOM 738 O O . PRO A 1 88 ? -5.763 -18.260 12.003 1.00 66.38 88 PRO A O 1
ATOM 741 N N . PHE A 1 89 ? -6.042 -17.434 9.943 1.00 64.19 89 PHE A N 1
ATOM 742 C CA . PHE A 1 89 ? -5.959 -16.025 10.334 1.00 64.19 89 PHE A CA 1
ATOM 743 C C . PHE A 1 89 ? -7.330 -15.434 10.647 1.00 64.19 89 PHE A C 1
ATOM 745 O O . PHE A 1 89 ? -7.429 -14.677 11.606 1.00 64.19 89 PHE A O 1
ATOM 752 N N . ALA A 1 90 ? -8.374 -15.844 9.926 1.00 65.69 90 ALA A N 1
ATOM 753 C CA . ALA A 1 90 ? -9.749 -15.432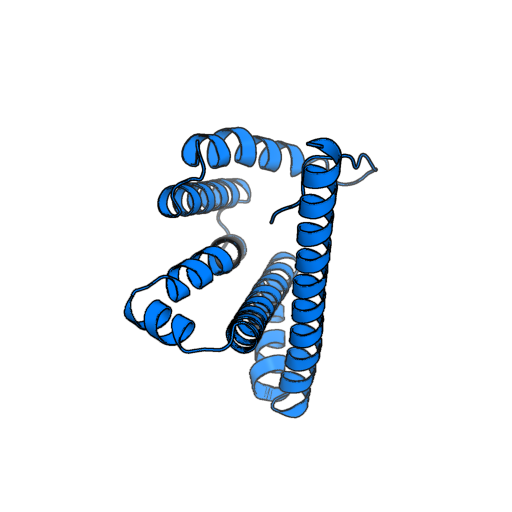 10.180 1.00 65.69 90 ALA A CA 1
ATOM 754 C C . ALA A 1 90 ? -10.232 -15.883 11.571 1.00 65.69 90 ALA A C 1
ATOM 756 O O . ALA A 1 90 ? -10.814 -15.093 12.309 1.00 65.69 90 ALA A O 1
ATOM 757 N N . GLU A 1 91 ? -9.914 -17.116 11.985 1.00 68.94 91 GLU A N 1
ATOM 758 C CA . GLU A 1 91 ? -10.221 -17.610 13.339 1.00 68.94 91 GLU A CA 1
ATOM 759 C C . GLU A 1 91 ? -9.448 -16.847 14.426 1.00 68.94 91 GLU A C 1
ATOM 761 O O . GLU A 1 91 ? -9.961 -16.573 15.513 1.00 68.94 91 GLU A O 1
ATOM 766 N N . LYS A 1 92 ? -8.206 -16.449 14.130 1.00 63.94 92 LYS A N 1
ATOM 767 C CA . LYS A 1 92 ? -7.379 -15.653 15.044 1.00 63.94 92 LYS A CA 1
ATOM 768 C C . LYS A 1 92 ? -7.827 -14.189 15.107 1.00 63.94 92 LYS A C 1
ATOM 770 O O . LYS A 1 92 ? -7.718 -13.575 16.164 1.00 63.94 92 LYS A O 1
ATOM 775 N N . GLU A 1 93 ? -8.329 -13.642 14.003 1.00 62.53 93 GLU A N 1
ATOM 776 C CA . GLU A 1 93 ? -8.920 -12.306 13.917 1.00 62.53 93 GLU A CA 1
ATOM 777 C C . GLU A 1 93 ? -10.272 -12.249 14.634 1.00 62.53 93 GLU A C 1
ATOM 779 O O . GLU A 1 93 ? -10.520 -11.278 15.340 1.00 62.53 93 GLU A O 1
ATOM 784 N N . ALA A 1 94 ? -11.088 -13.308 14.562 1.00 64.69 94 ALA A N 1
ATOM 785 C CA . ALA A 1 94 ? -12.334 -13.421 15.326 1.00 64.69 94 ALA A CA 1
ATOM 786 C C . ALA A 1 94 ? -12.102 -13.381 16.849 1.00 64.69 94 ALA A C 1
ATOM 788 O O . ALA A 1 94 ? -12.940 -12.883 17.596 1.00 64.69 94 ALA A O 1
ATOM 789 N N . ASN A 1 95 ? -10.937 -13.853 17.306 1.00 71.19 95 ASN A N 1
ATOM 790 C CA . ASN A 1 95 ? -10.504 -13.757 18.702 1.00 71.19 95 ASN A CA 1
ATOM 791 C C . ASN A 1 95 ? -9.813 -12.422 19.051 1.00 71.19 95 ASN A C 1
ATOM 793 O O . ASN A 1 95 ? -9.482 -12.190 20.216 1.00 71.19 95 ASN A O 1
ATOM 797 N N . MET A 1 96 ? -9.566 -11.537 18.079 1.00 70.12 96 MET A N 1
ATOM 798 C CA . MET A 1 96 ? -9.008 -10.204 18.319 1.00 70.12 96 MET A CA 1
ATOM 799 C C . MET A 1 96 ? -10.111 -9.150 18.403 1.00 70.12 96 MET A C 1
ATOM 801 O O . MET A 1 96 ? -11.087 -9.170 17.663 1.00 70.12 96 MET A O 1
ATOM 805 N N . SER A 1 97 ? -9.913 -8.148 19.265 1.00 75.06 97 SER A N 1
ATOM 806 C CA . SER A 1 97 ? -10.749 -6.945 19.236 1.00 75.06 97 SER A CA 1
ATOM 807 C C . SER A 1 97 ? -10.659 -6.285 17.860 1.00 75.06 97 SER A C 1
ATOM 809 O O . SER A 1 97 ? -9.559 -6.119 17.317 1.00 75.06 97 SER A O 1
ATOM 811 N N . GLU A 1 98 ? -11.793 -5.819 17.335 1.00 74.25 98 GLU A N 1
ATOM 812 C CA . GLU A 1 98 ? -11.839 -5.069 16.077 1.00 74.25 98 GLU A CA 1
ATOM 813 C C . GLU A 1 98 ? -10.845 -3.894 16.068 1.00 74.25 98 GLU A C 1
ATOM 815 O 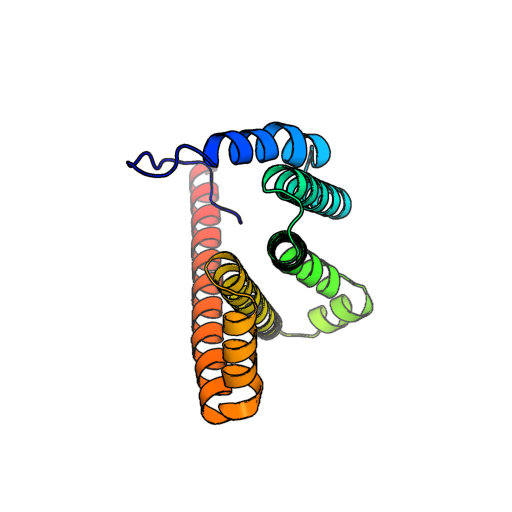O . GLU A 1 98 ? -10.258 -3.572 15.038 1.00 74.25 98 GLU A O 1
ATOM 820 N N . ALA A 1 99 ? -10.598 -3.269 17.227 1.00 74.00 99 ALA A N 1
ATOM 821 C CA . ALA A 1 99 ? -9.624 -2.189 17.364 1.00 74.00 99 ALA A CA 1
ATOM 822 C C . ALA A 1 99 ? -8.185 -2.634 17.056 1.00 74.00 99 ALA A C 1
ATOM 824 O O . ALA A 1 99 ? -7.418 -1.874 16.462 1.00 74.00 99 ALA A O 1
ATOM 825 N N . THR A 1 100 ? -7.816 -3.859 17.427 1.00 77.69 100 THR A N 1
ATOM 826 C CA . THR A 1 100 ? -6.490 -4.426 17.156 1.00 77.69 100 THR A CA 1
ATOM 827 C C . THR A 1 100 ? -6.352 -4.812 15.688 1.00 77.69 100 THR A C 1
ATOM 829 O O . THR A 1 100 ? -5.341 -4.470 15.075 1.00 77.69 100 THR A O 1
ATOM 832 N N . SER A 1 101 ? -7.386 -5.417 15.089 1.00 75.62 101 SER A N 1
ATOM 833 C CA . SER A 1 101 ? -7.407 -5.687 13.642 1.00 75.62 101 SER A CA 1
ATOM 834 C C . SER A 1 101 ? -7.232 -4.395 12.831 1.00 75.62 101 SER A C 1
ATOM 836 O O . SER A 1 101 ? -6.382 -4.324 11.938 1.00 75.62 101 SER A O 1
ATOM 838 N N . ARG A 1 102 ? -7.926 -3.312 13.212 1.00 76.88 102 ARG A N 1
ATOM 839 C CA . ARG A 1 102 ? -7.783 -1.998 12.559 1.00 76.88 102 ARG A CA 1
ATOM 840 C C . ARG A 1 102 ? -6.354 -1.457 12.613 1.00 76.88 102 ARG A C 1
ATOM 842 O O . ARG A 1 102 ? -5.842 -1.004 11.589 1.00 76.88 102 ARG A O 1
ATOM 849 N N . ARG A 1 103 ? -5.695 -1.543 13.774 1.00 81.00 103 ARG A N 1
ATOM 850 C CA . ARG A 1 103 ? -4.296 -1.102 13.949 1.00 81.00 103 ARG A CA 1
ATOM 851 C C . ARG A 1 103 ? -3.324 -1.928 13.111 1.00 81.00 103 ARG A C 1
ATOM 853 O O . ARG A 1 103 ? -2.405 -1.388 12.506 1.00 81.00 103 ARG A O 1
ATOM 860 N N . ILE A 1 104 ? -3.539 -3.237 13.025 1.00 79.75 104 ILE A N 1
ATOM 861 C CA . ILE A 1 104 ? -2.713 -4.103 12.181 1.00 79.75 104 ILE A CA 1
ATOM 862 C C . ILE A 1 104 ? -2.906 -3.726 10.702 1.00 79.75 104 ILE A C 1
ATOM 864 O O . ILE A 1 104 ? -1.931 -3.524 9.978 1.00 79.75 104 ILE A O 1
ATOM 868 N N . ARG A 1 105 ? -4.150 -3.519 10.255 1.00 77.75 105 ARG A N 1
ATOM 869 C CA . ARG A 1 105 ? -4.446 -3.073 8.884 1.00 77.75 105 ARG A CA 1
ATOM 870 C C . ARG A 1 105 ? -3.881 -1.682 8.573 1.00 77.75 105 ARG A C 1
ATOM 872 O O . ARG A 1 105 ? -3.581 -1.412 7.408 1.00 77.75 105 ARG A O 1
ATOM 879 N N . SER A 1 106 ? -3.737 -0.776 9.544 1.00 77.44 106 SER A N 1
ATOM 880 C CA . SER A 1 106 ? -3.074 0.520 9.315 1.00 77.44 106 SER A CA 1
ATOM 881 C C . SER A 1 106 ? -1.553 0.393 9.203 1.00 77.44 106 SER A C 1
ATOM 883 O O . SER A 1 106 ? -0.972 1.124 8.406 1.00 77.44 106 SER A O 1
ATOM 885 N N . ILE A 1 107 ? -0.915 -0.577 9.873 1.00 82.75 107 ILE A N 1
ATOM 886 C CA . ILE A 1 107 ? 0.509 -0.910 9.649 1.00 82.75 107 ILE A CA 1
ATOM 887 C C . ILE A 1 107 ? 0.728 -1.360 8.201 1.00 82.75 107 ILE A C 1
ATOM 889 O O . ILE A 1 107 ? 1.594 -0.820 7.514 1.00 82.75 107 ILE A O 1
ATOM 893 N N . PHE A 1 108 ? -0.092 -2.292 7.706 1.00 79.94 108 PHE A N 1
ATOM 894 C CA . PHE A 1 108 ? -0.021 -2.727 6.305 1.00 79.94 108 PHE A CA 1
ATOM 895 C C . PHE A 1 108 ? -0.319 -1.583 5.327 1.00 79.94 108 PHE A C 1
ATOM 897 O O . PHE A 1 108 ? 0.340 -1.463 4.298 1.00 79.94 108 PHE A O 1
ATOM 904 N N . GLY A 1 109 ? -1.256 -0.693 5.665 1.00 78.94 109 GLY A N 1
ATOM 905 C CA . GLY A 1 109 ? -1.519 0.508 4.869 1.00 78.94 109 GLY A CA 1
ATOM 906 C C . GLY A 1 109 ? -0.329 1.476 4.826 1.00 78.94 109 GLY A C 1
ATOM 907 O O . GLY A 1 109 ? -0.029 2.020 3.768 1.00 78.94 109 GLY A O 1
ATOM 908 N N . ALA A 1 110 ? 0.391 1.652 5.938 1.00 83.75 110 ALA A N 1
ATOM 909 C CA . ALA A 1 110 ? 1.612 2.458 5.985 1.00 83.75 110 ALA A CA 1
ATOM 910 C C . ALA A 1 110 ? 2.744 1.827 5.161 1.00 83.75 110 ALA A C 1
ATOM 912 O O . ALA A 1 110 ? 3.431 2.537 4.426 1.00 83.75 110 ALA A O 1
ATOM 913 N N . ALA A 1 111 ? 2.886 0.498 5.210 1.00 81.44 111 ALA A N 1
ATOM 914 C CA . ALA A 1 111 ? 3.810 -0.235 4.347 1.00 81.44 111 ALA A CA 1
ATOM 915 C C . ALA A 1 111 ? 3.488 -0.006 2.861 1.00 81.44 111 ALA A C 1
ATOM 917 O O . ALA A 1 111 ? 4.382 0.308 2.075 1.00 81.44 111 ALA A O 1
ATOM 918 N N . ASN A 1 112 ? 2.204 -0.091 2.492 1.00 80.19 112 ASN A N 1
ATOM 919 C CA . ASN A 1 112 ? 1.763 0.138 1.119 1.00 80.19 112 ASN A CA 1
ATOM 920 C C . ASN A 1 112 ? 2.002 1.587 0.667 1.00 80.19 112 ASN A C 1
ATOM 922 O O . ASN A 1 112 ? 2.452 1.845 -0.446 1.00 80.19 112 ASN A O 1
ATOM 926 N N . PHE A 1 113 ? 1.760 2.553 1.553 1.00 82.12 113 PHE A N 1
ATOM 927 C CA . PHE A 1 113 ? 2.053 3.955 1.279 1.00 82.12 113 PHE A CA 1
ATOM 928 C C . PHE A 1 113 ? 3.545 4.177 0.992 1.00 82.12 113 PHE A C 1
ATOM 930 O O . PHE A 1 113 ? 3.888 4.829 0.007 1.00 82.12 113 PHE A O 1
ATOM 937 N N . TRP A 1 114 ? 4.437 3.590 1.796 1.00 80.88 114 TRP A N 1
ATOM 938 C CA . TRP A 1 114 ? 5.880 3.664 1.552 1.00 80.88 114 TRP A CA 1
ATOM 939 C C . TRP A 1 114 ? 6.297 2.997 0.252 1.00 80.88 114 TRP A C 1
ATOM 941 O O . TRP A 1 114 ? 7.120 3.559 -0.467 1.00 80.88 114 TRP A O 1
ATOM 951 N N . ALA A 1 115 ? 5.707 1.848 -0.075 1.00 78.50 115 ALA A N 1
ATOM 952 C CA . ALA A 1 115 ? 5.882 1.206 -1.369 1.00 78.50 115 ALA A CA 1
ATOM 953 C C . ALA A 1 115 ? 5.549 2.185 -2.510 1.00 78.50 115 ALA A C 1
ATOM 955 O O . ALA A 1 115 ? 6.419 2.481 -3.324 1.00 78.50 115 ALA A O 1
ATOM 956 N N . ILE A 1 116 ? 4.370 2.813 -2.491 1.00 76.62 116 ILE A N 1
ATOM 957 C CA . ILE A 1 116 ? 3.968 3.820 -3.491 1.00 76.62 116 ILE A CA 1
ATOM 958 C C . ILE A 1 116 ? 4.947 5.006 -3.543 1.00 76.62 116 ILE A C 1
ATOM 960 O O . ILE A 1 116 ? 5.299 5.469 -4.632 1.00 76.62 116 ILE A O 1
ATOM 964 N N . VAL A 1 117 ? 5.406 5.512 -2.395 1.00 80.06 117 VAL A N 1
ATOM 965 C CA . VAL A 1 117 ? 6.394 6.604 -2.335 1.00 80.06 117 VAL A CA 1
ATOM 966 C C . VAL A 1 117 ? 7.705 6.190 -3.006 1.00 80.06 117 VAL A C 1
ATOM 968 O O . VAL A 1 117 ? 8.201 6.917 -3.867 1.00 80.06 117 VAL A O 1
ATOM 971 N N . PHE A 1 118 ? 8.236 5.008 -2.684 1.00 75.81 118 PHE A N 1
ATOM 972 C CA . PHE A 1 118 ? 9.446 4.478 -3.318 1.00 75.81 118 PHE A CA 1
ATOM 973 C C . PHE A 1 118 ? 9.273 4.296 -4.828 1.00 75.81 118 PHE A C 1
ATOM 975 O O . PHE A 1 118 ? 10.188 4.616 -5.588 1.00 75.81 118 PHE A O 1
ATOM 982 N N . TYR A 1 119 ? 8.101 3.848 -5.278 1.00 75.88 119 TYR A N 1
ATOM 983 C CA . TYR A 1 119 ? 7.833 3.635 -6.701 1.00 75.88 119 TYR A CA 1
ATOM 984 C C . TYR A 1 119 ? 7.777 4.950 -7.474 1.00 75.88 119 TYR A C 1
ATOM 986 O O . TYR A 1 119 ? 8.333 5.042 -8.564 1.00 75.88 119 TYR A O 1
ATOM 994 N N . ASN A 1 120 ? 7.159 5.985 -6.900 1.00 75.25 120 ASN A N 1
ATOM 995 C CA . ASN A 1 120 ? 7.144 7.317 -7.504 1.00 75.25 120 ASN A CA 1
ATOM 996 C C . ASN A 1 120 ? 8.542 7.940 -7.541 1.00 75.25 120 ASN A C 1
ATOM 998 O O . ASN A 1 120 ? 8.905 8.571 -8.529 1.00 75.25 120 ASN A O 1
ATOM 1002 N N . ILE A 1 121 ? 9.352 7.728 -6.502 1.00 77.00 121 ILE A N 1
ATOM 1003 C CA . ILE A 1 121 ? 10.749 8.173 -6.488 1.00 77.00 121 ILE A CA 1
ATOM 1004 C C . ILE A 1 121 ? 11.543 7.487 -7.602 1.00 77.00 121 ILE A C 1
ATOM 1006 O O . ILE A 1 121 ? 12.293 8.172 -8.294 1.00 77.00 121 ILE A O 1
ATOM 1010 N N . LEU A 1 122 ? 11.346 6.179 -7.800 1.00 72.50 122 LEU A N 1
ATOM 1011 C CA . LEU A 1 122 ? 11.975 5.411 -8.876 1.00 72.50 122 LEU A CA 1
ATOM 1012 C C . LEU A 1 122 ? 11.516 5.868 -10.270 1.00 72.50 122 LEU A C 1
ATOM 1014 O O . LEU A 1 122 ? 12.318 5.872 -11.193 1.00 72.50 122 LEU A O 1
ATOM 1018 N N . ALA A 1 123 ? 10.247 6.258 -10.423 1.00 66.38 123 ALA A N 1
ATOM 1019 C CA . ALA A 1 123 ? 9.694 6.737 -11.692 1.00 66.38 123 ALA A CA 1
ATOM 1020 C C . ALA A 1 123 ? 10.213 8.128 -12.085 1.00 66.38 123 ALA A C 1
ATOM 1022 O O . ALA A 1 123 ? 10.420 8.412 -13.260 1.00 66.38 123 ALA A O 1
ATOM 1023 N N . LEU A 1 124 ? 10.358 9.012 -11.092 1.00 71.31 124 LEU A N 1
ATOM 1024 C CA . LEU A 1 124 ? 10.709 10.420 -11.288 1.00 71.31 124 LEU A CA 1
ATOM 1025 C C . LEU A 1 124 ? 12.224 10.666 -11.298 1.00 71.31 124 LEU A C 1
ATOM 1027 O O . LEU A 1 124 ? 12.656 11.736 -11.717 1.00 71.31 124 LEU A O 1
ATOM 1031 N N . ASN A 1 125 ? 13.024 9.713 -10.812 1.00 76.75 125 ASN A N 1
ATOM 1032 C CA . ASN A 1 125 ? 14.478 9.833 -10.689 1.00 76.75 125 ASN A CA 1
ATOM 1033 C C . ASN A 1 125 ? 15.187 8.601 -11.266 1.00 76.75 125 ASN A C 1
ATOM 1035 O O . ASN A 1 125 ? 14.581 7.733 -11.884 1.00 76.75 125 ASN A O 1
ATOM 1039 N N . SER A 1 126 ? 16.499 8.513 -11.047 1.00 78.75 126 SER A N 1
ATOM 1040 C CA . SER A 1 126 ? 17.281 7.324 -11.367 1.00 78.75 126 SER A CA 1
ATOM 1041 C C . SER A 1 126 ? 17.136 6.232 -10.302 1.00 78.75 126 SER A C 1
ATOM 1043 O O . SER A 1 126 ? 16.882 6.485 -9.119 1.00 78.75 126 SER A O 1
ATOM 1045 N N . LEU A 1 127 ? 17.383 4.992 -10.721 1.00 75.38 127 LEU A N 1
ATOM 1046 C CA . LEU A 1 127 ? 17.449 3.826 -9.840 1.00 75.38 127 LEU A CA 1
ATOM 1047 C C . LEU A 1 127 ? 18.506 3.989 -8.735 1.00 75.38 127 LEU A C 1
ATOM 1049 O O . LEU A 1 127 ? 18.276 3.603 -7.590 1.00 75.38 127 LEU A O 1
ATOM 1053 N N . GLU A 1 128 ? 19.626 4.641 -9.046 1.00 80.19 128 GLU A N 1
ATOM 1054 C CA . GLU A 1 128 ? 20.684 4.957 -8.081 1.00 80.19 128 GLU A CA 1
ATOM 1055 C C . GLU A 1 128 ? 20.182 5.846 -6.938 1.00 80.19 128 GLU A C 1
ATOM 1057 O O . GLU A 1 128 ? 20.489 5.597 -5.770 1.00 80.19 128 GLU A O 1
ATOM 1062 N N . PHE A 1 129 ? 19.356 6.848 -7.252 1.00 80.06 129 PHE A N 1
ATOM 1063 C CA . PHE A 1 129 ? 18.773 7.729 -6.245 1.00 80.06 129 PHE A CA 1
ATOM 1064 C C . PHE A 1 129 ? 17.786 6.979 -5.340 1.00 80.06 129 PHE A C 1
ATOM 1066 O O . PHE A 1 129 ? 17.823 7.134 -4.115 1.00 80.06 129 PHE A O 1
ATOM 1073 N N . ALA A 1 130 ? 16.952 6.112 -5.921 1.00 79.44 130 ALA A N 1
ATOM 1074 C CA . ALA A 1 130 ? 16.024 5.275 -5.163 1.00 79.44 130 ALA A CA 1
ATOM 1075 C C . ALA A 1 130 ? 16.762 4.317 -4.208 1.00 79.44 130 ALA A C 1
ATOM 1077 O O . ALA A 1 130 ? 16.396 4.211 -3.033 1.00 79.44 130 ALA A O 1
ATOM 1078 N N . LEU A 1 131 ? 17.842 3.677 -4.671 1.00 80.00 131 LEU A N 1
ATOM 1079 C CA . LEU A 1 131 ? 18.682 2.806 -3.841 1.00 80.00 131 LEU A CA 1
ATOM 1080 C C . LEU A 1 131 ? 19.393 3.574 -2.724 1.00 80.00 131 LEU A C 1
ATOM 1082 O O . LEU A 1 131 ? 19.474 3.081 -1.596 1.00 80.00 131 LEU A O 1
ATOM 1086 N N . LEU A 1 132 ? 19.880 4.784 -3.002 1.00 85.19 132 LEU A N 1
ATOM 1087 C CA . LEU A 1 132 ? 20.540 5.618 -2.000 1.00 85.19 132 LEU A CA 1
ATOM 1088 C C . LEU A 1 132 ? 19.559 6.048 -0.902 1.00 85.19 132 LEU A C 1
ATOM 1090 O O . LEU A 1 132 ? 19.900 5.992 0.282 1.00 85.19 132 LEU A O 1
ATOM 1094 N N . LEU A 1 133 ? 18.324 6.400 -1.268 1.00 81.75 133 LEU A N 1
ATOM 1095 C CA . LEU A 1 133 ? 17.260 6.689 -0.307 1.00 81.75 133 LEU A CA 1
ATOM 1096 C C . LEU A 1 133 ? 16.852 5.456 0.503 1.00 81.75 133 LEU A C 1
ATOM 1098 O O . LEU A 1 133 ? 16.733 5.557 1.725 1.00 81.75 133 LEU A O 1
ATOM 1102 N N . ALA A 1 134 ? 16.705 4.292 -0.133 1.00 81.12 134 ALA A N 1
ATOM 1103 C CA . ALA A 1 134 ? 16.413 3.044 0.571 1.00 81.12 134 ALA A CA 1
ATOM 1104 C C . ALA A 1 134 ? 17.525 2.706 1.577 1.00 81.12 134 ALA A C 1
ATOM 1106 O O . ALA A 1 134 ? 17.254 2.483 2.757 1.00 81.12 134 ALA A O 1
ATOM 1107 N N . LYS A 1 135 ? 18.794 2.778 1.156 1.00 84.62 135 LYS A N 1
ATOM 1108 C CA . LYS A 1 135 ? 19.953 2.592 2.040 1.00 84.62 135 LYS A CA 1
ATOM 1109 C C . LYS A 1 135 ? 19.952 3.606 3.184 1.00 84.62 135 LYS A C 1
ATOM 1111 O O . LYS A 1 135 ? 20.247 3.246 4.324 1.00 84.62 135 LYS A O 1
ATOM 1116 N N . ARG A 1 136 ? 19.572 4.858 2.914 1.00 83.19 136 ARG A N 1
ATOM 1117 C CA . ARG A 1 136 ? 19.518 5.896 3.944 1.00 83.19 136 ARG A CA 1
ATOM 1118 C C . ARG A 1 136 ? 18.437 5.644 4.986 1.00 83.19 136 ARG A C 1
ATOM 1120 O O . ARG A 1 136 ? 18.692 5.818 6.174 1.00 83.19 136 ARG A O 1
ATOM 1127 N N . ILE A 1 137 ? 17.252 5.235 4.547 1.00 80.19 137 ILE A N 1
ATOM 1128 C CA . ILE A 1 137 ? 16.098 5.003 5.421 1.00 80.19 137 ILE A CA 1
ATOM 1129 C C . ILE A 1 137 ? 16.255 3.702 6.211 1.00 80.19 137 ILE A C 1
ATOM 1131 O O . ILE A 1 137 ? 15.945 3.692 7.398 1.00 80.19 137 ILE A O 1
ATOM 1135 N N . PHE A 1 138 ? 16.741 2.622 5.594 1.00 78.06 138 PHE A N 1
ATOM 1136 C CA . PHE A 1 138 ? 16.777 1.304 6.237 1.00 78.06 138 PHE A CA 1
ATOM 1137 C C . PHE A 1 138 ? 18.092 0.985 6.953 1.00 78.06 138 PHE A C 1
ATOM 1139 O O . PHE A 1 138 ? 18.065 0.245 7.930 1.00 78.06 138 PHE A O 1
ATOM 1146 N N . LEU A 1 139 ? 19.230 1.523 6.496 1.00 79.12 139 LEU A N 1
ATOM 1147 C CA . LEU A 1 139 ? 20.547 1.146 7.025 1.00 79.12 139 LEU A CA 1
ATOM 1148 C C . LEU A 1 139 ? 21.222 2.284 7.793 1.00 79.12 139 LEU A C 1
ATOM 1150 O O . LEU A 1 139 ? 21.580 2.100 8.949 1.00 79.12 139 LEU A O 1
ATOM 1154 N N . THR A 1 140 ? 21.397 3.467 7.193 1.00 78.25 140 THR A N 1
ATOM 1155 C CA . THR A 1 140 ? 22.196 4.530 7.845 1.00 78.25 140 THR A CA 1
ATOM 1156 C C . THR A 1 140 ? 21.396 5.428 8.790 1.00 78.25 140 THR A C 1
ATOM 1158 O O . THR A 1 140 ? 21.977 6.067 9.656 1.00 78.25 140 THR A O 1
ATOM 1161 N N . GLY A 1 141 ? 20.079 5.536 8.604 1.00 72.50 141 GLY A N 1
ATOM 1162 C CA . GLY A 1 141 ? 19.176 6.325 9.453 1.00 72.50 141 GLY A CA 1
ATOM 1163 C C . GLY A 1 141 ? 18.533 5.528 10.592 1.00 72.50 141 GLY A C 1
ATOM 1164 O O . GLY A 1 141 ? 17.791 6.099 11.398 1.00 72.50 141 GLY A O 1
ATOM 1165 N N . PHE A 1 142 ? 18.795 4.223 10.654 1.00 76.75 142 PHE A N 1
ATOM 1166 C CA . PHE A 1 142 ? 18.252 3.340 11.674 1.00 76.75 142 PHE A CA 1
ATOM 1167 C C . PHE A 1 142 ? 18.945 3.592 13.025 1.00 76.75 142 PHE A C 1
ATOM 1169 O O . PHE A 1 142 ? 20.170 3.711 13.053 1.00 76.75 142 PHE A O 1
ATOM 1176 N N . PRO A 1 143 ? 18.214 3.659 14.156 1.00 72.25 143 PRO A N 1
ATOM 1177 C CA . PRO A 1 143 ? 16.770 3.435 14.303 1.00 72.25 143 PRO A CA 1
ATOM 1178 C C . PRO A 1 143 ? 15.905 4.710 14.318 1.00 72.25 143 PRO A C 1
ATOM 1180 O O . PRO A 1 143 ? 14.718 4.647 14.001 1.00 72.25 143 PRO A O 1
ATOM 1183 N N . LEU A 1 144 ? 16.459 5.871 14.689 1.00 82.12 144 LEU A N 1
ATOM 1184 C CA . LEU A 1 144 ? 15.653 7.052 15.035 1.00 82.12 144 LEU A CA 1
ATOM 1185 C C . LEU A 1 144 ? 14.901 7.637 13.831 1.00 82.12 144 LEU A C 1
ATOM 1187 O O . LEU A 1 144 ? 13.709 7.930 13.928 1.00 82.12 144 LEU A O 1
ATOM 1191 N N . SER A 1 145 ? 15.582 7.790 12.693 1.00 81.44 145 SER A N 1
ATOM 1192 C CA . SER A 1 145 ? 14.971 8.347 11.481 1.00 81.44 145 SER A CA 1
ATOM 1193 C C . SER A 1 145 ? 13.929 7.384 10.918 1.00 81.44 145 SER A C 1
ATOM 1195 O O . SER A 1 145 ? 12.792 7.775 10.660 1.00 81.44 145 SER A O 1
ATOM 1197 N N . THR A 1 146 ? 14.276 6.097 10.825 1.00 82.75 146 THR A N 1
ATOM 1198 C CA . THR A 1 146 ? 13.388 5.046 10.311 1.00 82.75 146 THR A CA 1
ATOM 1199 C C . THR A 1 146 ? 12.097 4.949 11.117 1.00 82.75 146 THR A C 1
ATOM 1201 O O . THR A 1 146 ? 11.016 4.976 10.530 1.00 82.75 146 THR A O 1
ATOM 1204 N N . PHE A 1 147 ? 12.185 4.888 12.451 1.00 85.62 147 PHE A N 1
ATOM 1205 C CA . PHE A 1 147 ? 10.996 4.796 13.298 1.00 85.62 147 PHE A CA 1
ATOM 1206 C C . PHE A 1 147 ? 10.179 6.082 13.308 1.00 85.62 147 PHE A C 1
ATOM 1208 O O . PHE A 1 147 ? 8.956 5.996 13.293 1.00 85.62 147 PHE A O 1
ATOM 1215 N N . SER A 1 148 ? 10.809 7.260 13.266 1.00 86.38 148 SER A N 1
ATOM 1216 C CA . SER A 1 148 ? 10.074 8.534 13.195 1.00 86.38 148 SER A CA 1
ATOM 1217 C C . SER A 1 148 ? 9.244 8.625 11.915 1.00 86.38 148 SER A C 1
ATOM 1219 O O . SER A 1 148 ? 8.061 8.960 11.944 1.00 86.38 148 SER A O 1
ATOM 1221 N N . ILE A 1 149 ? 9.854 8.259 10.789 1.00 86.50 149 ILE A N 1
ATOM 1222 C CA . ILE A 1 149 ? 9.216 8.239 9.474 1.00 86.50 149 ILE A CA 1
ATOM 1223 C C . ILE A 1 149 ? 8.053 7.231 9.446 1.00 86.50 149 ILE A C 1
ATOM 1225 O O . ILE A 1 149 ? 6.945 7.559 9.004 1.00 86.50 149 ILE A O 1
ATOM 1229 N N . TRP A 1 150 ? 8.273 6.023 9.968 1.00 84.62 150 TRP A N 1
ATOM 1230 C CA . TRP A 1 150 ? 7.231 4.999 10.082 1.00 84.62 150 TRP A CA 1
ATOM 1231 C C . TRP A 1 150 ? 6.096 5.406 11.018 1.00 84.62 150 TRP A C 1
ATOM 1233 O O . TRP A 1 150 ? 4.933 5.186 10.698 1.00 84.62 150 TRP A O 1
ATOM 1243 N N . PHE A 1 151 ? 6.409 6.039 12.145 1.00 87.50 151 PHE A N 1
ATOM 1244 C CA . PHE A 1 151 ? 5.413 6.495 13.107 1.00 87.50 151 PHE A CA 1
ATOM 1245 C C . PHE A 1 151 ? 4.507 7.573 12.506 1.00 87.50 151 PHE A C 1
ATOM 1247 O O . PHE A 1 151 ? 3.285 7.443 12.548 1.00 87.50 151 PHE A O 1
ATOM 1254 N N . ILE A 1 152 ? 5.089 8.593 11.866 1.00 88.94 152 ILE A N 1
ATOM 1255 C CA . ILE A 1 152 ? 4.325 9.675 11.223 1.00 88.94 152 ILE A CA 1
ATOM 1256 C C . ILE A 1 152 ? 3.407 9.115 10.131 1.00 88.94 152 ILE A C 1
ATOM 1258 O O . ILE A 1 152 ? 2.231 9.473 10.054 1.00 88.94 152 ILE A O 1
ATOM 1262 N N . THR A 1 153 ? 3.924 8.211 9.300 1.00 87.75 153 THR A N 1
ATOM 1263 C CA . THR A 1 153 ? 3.132 7.607 8.219 1.00 87.75 153 THR A CA 1
ATOM 1264 C C . THR A 1 153 ? 2.056 6.660 8.734 1.00 87.75 153 THR A C 1
ATOM 1266 O O . THR A 1 153 ? 0.931 6.707 8.239 1.00 87.75 153 THR A O 1
ATOM 1269 N N . TYR A 1 154 ? 2.341 5.879 9.774 1.00 87.25 154 TYR A N 1
ATOM 1270 C CA . TYR A 1 154 ? 1.339 5.077 10.473 1.00 87.25 154 TYR A CA 1
ATOM 1271 C C . TYR A 1 154 ? 0.200 5.946 11.021 1.00 87.25 154 TYR A C 1
ATOM 1273 O O . TYR A 1 154 ? -0.967 5.654 10.757 1.00 87.25 154 TYR A O 1
ATOM 1281 N N . CYS A 1 155 ? 0.522 7.043 11.714 1.00 88.19 155 CYS A N 1
ATOM 1282 C CA . CYS A 1 155 ? -0.473 7.990 12.215 1.00 88.19 155 CYS A CA 1
ATOM 1283 C C . CYS A 1 155 ? -1.315 8.580 11.076 1.00 88.19 155 CYS A C 1
ATOM 1285 O O . CYS A 1 155 ? -2.540 8.619 11.178 1.00 88.19 155 CYS A O 1
ATOM 1287 N N . GLY A 1 156 ? -0.677 8.989 9.975 1.00 86.94 156 GLY A N 1
ATOM 1288 C CA . GLY A 1 156 ? -1.370 9.517 8.798 1.00 86.94 156 GLY A CA 1
ATOM 1289 C C . GLY A 1 156 ? -2.351 8.512 8.190 1.00 86.94 156 GLY A C 1
ATOM 1290 O O . GLY A 1 156 ? -3.520 8.835 7.984 1.00 86.94 156 GLY A O 1
ATOM 1291 N N . VAL A 1 157 ? -1.911 7.271 7.965 1.00 85.12 157 VAL A N 1
ATOM 1292 C CA . VAL A 1 157 ? -2.773 6.206 7.429 1.00 85.12 157 VAL A CA 1
ATOM 1293 C C . VAL A 1 157 ? -3.904 5.866 8.394 1.00 85.12 157 VAL A C 1
ATOM 1295 O O . VAL A 1 157 ? -5.040 5.680 7.960 1.00 85.12 157 VAL A O 1
ATOM 1298 N N . GLN A 1 158 ? -3.630 5.811 9.698 1.00 84.06 158 GLN A N 1
ATOM 1299 C CA . GLN A 1 158 ? -4.659 5.540 10.697 1.00 84.06 158 GLN A CA 1
ATOM 1300 C C . GLN A 1 158 ? -5.732 6.641 10.712 1.00 84.06 158 GLN A C 1
ATOM 1302 O O . GLN A 1 158 ? -6.919 6.325 10.747 1.00 84.06 158 GLN A O 1
ATOM 1307 N N . LEU A 1 159 ? -5.336 7.914 10.611 1.00 86.94 159 LEU A N 1
ATOM 1308 C CA . LEU A 1 159 ? -6.273 9.038 10.512 1.00 86.94 159 LEU A CA 1
ATO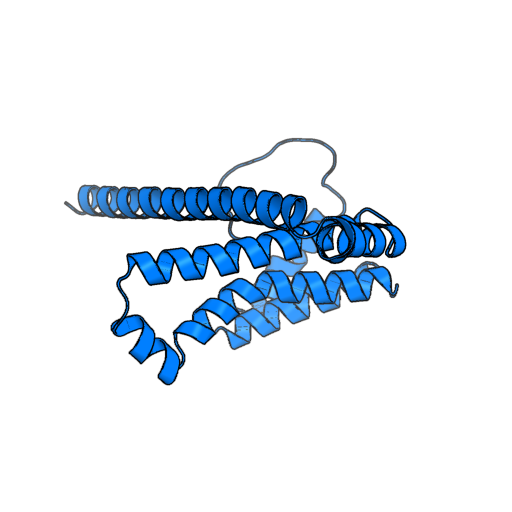M 1309 C C . LEU A 1 159 ? -7.135 8.970 9.248 1.00 86.94 159 LEU A C 1
ATOM 1311 O O . LEU A 1 159 ? -8.336 9.226 9.317 1.00 86.94 159 LEU A O 1
ATOM 1315 N N . ILE A 1 160 ? -6.545 8.613 8.103 1.00 84.81 160 ILE A N 1
ATOM 1316 C CA . ILE A 1 160 ? -7.287 8.462 6.842 1.00 84.81 160 ILE A CA 1
ATOM 1317 C C . ILE A 1 160 ? -8.325 7.342 6.968 1.00 84.81 160 ILE A C 1
ATOM 1319 O O . ILE A 1 160 ? -9.495 7.575 6.669 1.00 84.81 160 ILE A O 1
ATOM 1323 N N . LYS A 1 161 ? -7.930 6.173 7.487 1.00 81.19 161 LYS A N 1
ATOM 1324 C CA . LYS A 1 161 ? -8.840 5.029 7.661 1.00 81.19 161 LYS A CA 1
ATOM 1325 C C . LYS A 1 161 ? -9.995 5.333 8.620 1.00 81.19 161 LYS A C 1
ATOM 1327 O O . LYS A 1 161 ? -11.134 4.970 8.343 1.00 81.19 161 LYS A O 1
ATOM 1332 N N . GLU A 1 162 ? -9.735 6.032 9.726 1.00 84.19 162 GLU A N 1
ATOM 1333 C CA . GLU A 1 162 ? -10.802 6.451 10.649 1.00 84.19 162 GLU A CA 1
ATOM 1334 C C . GLU A 1 162 ? -11.722 7.512 10.022 1.00 84.19 162 GLU A C 1
ATOM 1336 O O . GLU A 1 162 ? -12.938 7.473 10.215 1.00 84.19 162 GLU A O 1
ATOM 1341 N N . ARG A 1 163 ? -11.180 8.431 9.211 1.00 85.19 163 ARG A N 1
ATOM 1342 C CA . ARG A 1 163 ? -11.991 9.408 8.469 1.00 85.19 163 ARG A CA 1
ATOM 1343 C C . ARG A 1 163 ? -12.928 8.724 7.474 1.00 85.19 163 ARG A C 1
ATOM 1345 O O . ARG A 1 163 ? -14.098 9.093 7.408 1.00 85.19 163 ARG A O 1
ATOM 1352 N N . GLU A 1 164 ? -12.427 7.764 6.701 1.00 84.31 164 GLU A N 1
ATOM 1353 C CA . GLU A 1 164 ? -13.230 6.992 5.742 1.00 84.31 164 GLU A CA 1
ATOM 1354 C C . GLU A 1 164 ? -14.357 6.233 6.443 1.00 84.31 164 GLU A C 1
ATOM 1356 O O . GLU A 1 164 ? -15.497 6.275 5.988 1.00 84.31 164 GLU A O 1
ATOM 1361 N N . ARG A 1 165 ? -14.078 5.647 7.613 1.00 81.81 165 ARG A N 1
ATOM 1362 C CA . ARG A 1 165 ? -15.099 5.001 8.445 1.00 81.81 165 ARG A CA 1
ATOM 1363 C C . ARG A 1 165 ? -16.206 5.968 8.872 1.00 81.81 165 ARG A C 1
ATOM 1365 O O . ARG A 1 165 ? -17.380 5.634 8.762 1.00 81.81 165 ARG A O 1
ATOM 1372 N N . ILE A 1 166 ? -15.848 7.153 9.371 1.00 84.81 166 ILE A N 1
ATOM 1373 C CA . ILE A 1 166 ? -16.837 8.156 9.808 1.00 84.81 166 ILE A CA 1
ATOM 1374 C C . ILE A 1 166 ? -17.715 8.605 8.633 1.00 84.81 166 ILE A C 1
ATOM 1376 O O . ILE A 1 166 ? -18.907 8.850 8.812 1.00 84.81 166 ILE A O 1
ATOM 1380 N N . LEU A 1 167 ? -17.134 8.718 7.436 1.00 85.12 167 LEU A N 1
ATOM 1381 C CA . LEU A 1 167 ? -17.887 9.050 6.229 1.00 85.12 167 LEU A CA 1
ATOM 1382 C C . LEU A 1 167 ? -18.855 7.929 5.840 1.00 85.12 167 LEU A C 1
ATOM 1384 O O . LEU A 1 167 ? -20.018 8.235 5.605 1.00 85.12 167 LEU A O 1
ATOM 1388 N N . ALA A 1 168 ? -18.413 6.668 5.859 1.00 83.12 168 ALA A N 1
ATOM 1389 C CA . ALA A 1 168 ? -19.266 5.518 5.553 1.00 83.12 168 ALA A CA 1
ATOM 1390 C C . ALA A 1 168 ? -20.471 5.421 6.506 1.00 83.12 168 ALA A C 1
ATOM 1392 O O . ALA A 1 168 ? -21.603 5.304 6.053 1.00 83.12 168 ALA A O 1
ATOM 1393 N N . ILE A 1 169 ? -20.254 5.589 7.818 1.00 85.69 169 ILE A N 1
ATOM 1394 C CA . ILE A 1 169 ? -21.343 5.591 8.814 1.00 85.69 169 ILE A CA 1
ATOM 1395 C C . ILE A 1 169 ? -22.346 6.719 8.530 1.00 85.69 169 ILE A C 1
ATOM 1397 O O . ILE A 1 169 ? -23.553 6.508 8.571 1.00 85.69 169 ILE A O 1
ATOM 1401 N N . ARG A 1 170 ? -21.855 7.918 8.192 1.00 84.31 170 ARG A N 1
ATOM 1402 C CA . ARG A 1 170 ? -22.715 9.064 7.868 1.00 84.31 170 ARG A CA 1
ATOM 1403 C C . ARG A 1 170 ? -23.509 8.855 6.574 1.00 84.31 170 ARG A C 1
ATOM 1405 O O . ARG A 1 170 ? -24.598 9.406 6.436 1.00 84.31 170 ARG A O 1
ATOM 1412 N N . GLU A 1 171 ? -22.948 8.146 5.601 1.00 85.75 171 GLU A N 1
ATOM 1413 C CA . GLU A 1 171 ? -23.651 7.785 4.366 1.00 85.75 171 GLU A CA 1
ATOM 1414 C C . GLU A 1 171 ? -24.749 6.753 4.649 1.00 85.75 171 GLU A C 1
ATOM 1416 O O . GLU A 1 171 ? -25.885 6.971 4.240 1.00 85.75 171 GLU A O 1
ATOM 1421 N N . GLU A 1 172 ? -24.463 5.727 5.456 1.00 83.94 172 GLU A N 1
ATOM 1422 C CA . GLU A 1 172 ? -25.464 4.746 5.900 1.00 83.94 172 GLU A CA 1
ATOM 1423 C C . GLU A 1 172 ? -26.615 5.385 6.696 1.00 83.94 172 GLU A C 1
ATOM 1425 O O . GLU A 1 172 ? -27.772 5.007 6.516 1.00 83.94 172 GLU A O 1
ATOM 1430 N N . GLU A 1 173 ? -26.327 6.355 7.569 1.00 83.44 173 GLU A N 1
ATOM 1431 C CA . GLU A 1 173 ? -27.353 7.114 8.304 1.00 83.44 173 GLU A CA 1
ATOM 1432 C C . GLU A 1 173 ? -28.242 7.929 7.356 1.00 83.44 173 GLU A C 1
ATOM 1434 O O . GLU A 1 173 ? -29.465 7.871 7.454 1.00 83.44 173 GLU A O 1
ATOM 1439 N N . LYS A 1 174 ? -27.645 8.625 6.382 1.00 79.44 174 LYS A N 1
ATOM 1440 C CA . LYS A 1 174 ? -28.392 9.401 5.378 1.00 79.44 174 LYS A CA 1
ATOM 1441 C C . LYS A 1 174 ? -29.257 8.538 4.469 1.00 79.44 174 LYS A C 1
ATOM 1443 O O . LYS A 1 174 ? -30.307 8.996 4.023 1.00 79.44 174 LYS A O 1
ATOM 1448 N N . ASP A 1 175 ? -28.800 7.338 4.137 1.00 81.31 175 ASP A N 1
ATOM 1449 C CA . ASP A 1 175 ? -29.563 6.418 3.298 1.00 81.31 175 ASP A CA 1
ATOM 1450 C C . ASP A 1 175 ? -30.743 5.814 4.070 1.00 81.31 175 ASP A C 1
ATOM 1452 O O . ASP A 1 175 ? -31.813 5.636 3.489 1.00 81.31 175 ASP A O 1
ATOM 1456 N N . LYS A 1 176 ? -30.597 5.597 5.385 1.00 78.44 176 LYS A N 1
ATOM 1457 C CA . LYS A 1 176 ? -31.710 5.221 6.274 1.00 78.44 176 LYS A CA 1
ATOM 1458 C C . LYS A 1 176 ? -32.737 6.346 6.412 1.00 78.44 176 LYS A C 1
ATOM 1460 O O . LYS A 1 176 ? -33.918 6.088 6.229 1.00 78.44 176 LYS A O 1
ATOM 1465 N N . GLU A 1 177 ? -32.296 7.588 6.622 1.00 75.44 177 GLU A N 1
ATOM 1466 C CA . GLU A 1 177 ? -33.184 8.764 6.705 1.00 75.44 177 GLU A CA 1
ATOM 1467 C C . GLU A 1 177 ? -33.956 9.055 5.406 1.00 75.44 177 GLU A C 1
ATOM 1469 O O . GLU A 1 177 ? -34.997 9.698 5.445 1.00 75.44 177 GLU A O 1
ATOM 1474 N N . LYS A 1 178 ? -33.449 8.629 4.242 1.00 70.19 178 LYS A N 1
ATOM 1475 C CA . LYS A 1 178 ? -34.154 8.760 2.952 1.00 70.19 178 LYS A CA 1
ATOM 1476 C C . LYS A 1 178 ? -35.116 7.611 2.653 1.00 70.19 178 LYS A C 1
ATOM 1478 O O . LYS A 1 178 ? -35.893 7.722 1.704 1.00 70.19 178 LYS A O 1
ATOM 1483 N N . ALA A 1 179 ? -34.968 6.489 3.353 1.00 68.00 179 ALA A N 1
ATOM 1484 C CA . ALA A 1 179 ? -35.793 5.300 3.178 1.00 68.00 179 ALA A CA 1
ATOM 1485 C C . ALA A 1 179 ? -37.027 5.296 4.100 1.00 68.00 179 ALA A C 1
ATOM 1487 O O . ALA A 1 179 ? -37.968 4.551 3.823 1.00 68.00 179 ALA A O 1
ATOM 1488 N N . GLU A 1 180 ? -37.014 6.115 5.158 1.00 55.16 180 GLU A N 1
ATOM 1489 C CA . GLU A 1 180 ? -38.163 6.458 6.014 1.00 55.16 180 GLU A CA 1
ATOM 1490 C C . GLU A 1 180 ? -38.953 7.656 5.461 1.00 55.16 180 GLU A C 1
ATOM 1492 O O . GLU A 1 180 ? -40.201 7.628 5.581 1.00 55.16 180 GLU A O 1
#

Solvent-accessible surface area (backbone atoms only — not comparable to full-atom values): 10004 Å² total; per-residue (Å²): 143,86,77,78,93,73,88,81,91,79,83,94,85,68,75,80,63,47,60,56,49,55,46,36,45,59,65,38,28,45,60,56,23,67,80,60,84,42,69,70,36,42,50,52,13,47,48,52,41,40,51,53,50,36,65,69,77,39,98,40,74,68,45,53,54,39,36,54,49,49,50,47,43,67,46,43,60,60,49,53,53,52,56,48,64,36,68,81,42,31,60,53,49,73,75,41,57,68,70,56,54,51,52,53,53,21,51,54,46,27,52,39,50,50,49,49,52,52,39,51,45,37,69,77,48,50,65,68,58,40,51,52,49,48,45,38,44,69,60,73,30,52,64,66,54,35,51,51,55,50,49,56,40,29,52,50,38,42,51,51,55,52,51,52,50,56,49,52,54,52,50,55,52,53,53,51,69,71,74,108

Mean predicted aligned error: 11.91 Å